Protein AF-A0A4Y2U6G2-F1 (afdb_monomer_lite)

Foldseek 3Di:
DDDDDDDDDDPDPDQDQDDDDDDDQDDPDDDPPADDDPPPPPLLAQQLDDPQLVVLVVLLVVLVVVCVVPVDPVSVVSNVVSVVSSVVSSVVSLVVSVVVLVVPDDPPDDPVNVVVNVCSNVVVDDDPRDRFGDDDPDTDSDPVVVVVSVVVVVCVCPPLVVDDPVVNVVVVVVVPDDDDPDDPDDDPVNDDDDPVVVVVVCPVPDPDDPHDPPDPPPPPDD

pLDDT: mean 72.96, std 22.42, range [26.06, 98.25]

Sequence (222 aa):
MLVNPLTIHHKTHSFSIVNNGSCAIKSQQSNPSIPKCSPRLRKFRRPWWNEASRDSRRAEKKLWNIFRRYPTTENHVAFKRAKALSRRIRRRSQRESWINFVSSITSSTSSKQLWKKVKAANGIYREFSFPVLNTGNVTPSAPLNIANTLGHAFAQVSANDSYSSDFRTIKNRAKRTPLRFTARNSLPYNIEFRMFELKKALSPAHDTSPGPVESHITCFVI

Radius of gyration: 29.48 Å; chains: 1; bounding box: 77×49×80 Å

Structure (mmCIF, N/CA/C/O backbone):
data_AF-A0A4Y2U6G2-F1
#
_entry.id   AF-A0A4Y2U6G2-F1
#
loop_
_atom_site.group_PDB
_atom_site.id
_atom_site.type_symbol
_atom_site.label_atom_id
_atom_site.label_alt_id
_atom_site.label_comp_id
_atom_site.label_asym_id
_atom_site.label_entity_id
_atom_site.label_seq_id
_atom_site.pdbx_PDB_ins_code
_atom_site.Cartn_x
_atom_site.Cartn_y
_atom_site.Cartn_z
_atom_site.occupancy
_atom_site.B_iso_or_equiv
_atom_site.auth_seq_id
_atom_site.auth_comp_id
_atom_site.auth_asym_id
_atom_site.auth_atom_id
_atom_site.pdbx_PDB_model_num
ATOM 1 N N . MET A 1 1 ? 21.519 16.647 -49.474 1.00 34.34 1 MET A N 1
ATOM 2 C CA . MET A 1 1 ? 20.587 15.511 -49.630 1.00 34.34 1 MET A CA 1
ATOM 3 C C . MET A 1 1 ? 20.508 14.792 -48.297 1.00 34.34 1 MET A C 1
ATOM 5 O O . MET A 1 1 ? 21.535 14.391 -47.769 1.00 34.34 1 MET A O 1
ATOM 9 N N . LEU A 1 2 ? 19.315 14.781 -47.708 1.00 27.47 2 LEU A N 1
ATOM 10 C CA . LEU A 1 2 ? 19.029 14.263 -46.371 1.00 27.47 2 LEU A CA 1
ATOM 11 C C . LEU A 1 2 ? 19.135 12.732 -46.373 1.00 27.47 2 LEU A C 1
ATOM 13 O O . LEU A 1 2 ? 18.445 12.071 -47.145 1.00 27.47 2 LEU A O 1
ATOM 17 N N . VAL A 1 3 ? 19.992 12.173 -45.517 1.00 33.53 3 VAL A N 1
ATOM 18 C CA . VAL A 1 3 ? 20.062 10.726 -45.279 1.00 33.53 3 VAL A CA 1
ATOM 19 C C . VAL A 1 3 ? 19.049 10.393 -44.184 1.00 33.53 3 VAL A C 1
ATOM 21 O O . VAL A 1 3 ? 19.242 10.736 -43.020 1.00 33.53 3 VAL A O 1
ATOM 24 N N . ASN A 1 4 ? 17.941 9.768 -44.582 1.00 30.69 4 ASN A N 1
ATOM 25 C CA . ASN A 1 4 ? 16.895 9.290 -43.681 1.00 30.69 4 ASN A CA 1
ATOM 26 C C . ASN A 1 4 ? 17.409 8.127 -42.807 1.00 30.69 4 ASN A C 1
ATOM 28 O O . ASN A 1 4 ? 17.984 7.179 -43.348 1.00 30.69 4 ASN A O 1
ATOM 32 N N . PRO A 1 5 ? 17.163 8.126 -41.485 1.00 37.09 5 PRO A N 1
ATOM 33 C CA . PRO A 1 5 ? 17.460 6.980 -40.636 1.00 37.09 5 PRO A CA 1
ATOM 34 C C . PRO A 1 5 ? 16.392 5.887 -40.813 1.00 37.09 5 PRO A C 1
ATOM 36 O O . PRO A 1 5 ? 15.201 6.099 -40.576 1.00 37.09 5 PRO A O 1
ATOM 39 N N . LEU A 1 6 ? 16.832 4.700 -41.240 1.00 32.66 6 LEU A N 1
ATOM 40 C CA . LEU A 1 6 ? 16.012 3.496 -41.384 1.00 32.66 6 LEU A CA 1
ATOM 41 C C . LEU A 1 6 ? 15.350 3.133 -40.049 1.00 32.66 6 LEU A C 1
ATOM 43 O O . LEU A 1 6 ? 16.006 2.815 -39.058 1.00 32.66 6 LEU A O 1
ATOM 47 N N . THR A 1 7 ? 14.022 3.182 -40.043 1.00 31.02 7 THR A N 1
ATOM 48 C CA . THR A 1 7 ? 13.181 2.795 -38.911 1.00 31.02 7 THR A CA 1
ATOM 49 C C . THR A 1 7 ? 13.139 1.267 -38.823 1.00 31.02 7 THR A C 1
ATOM 51 O O . THR A 1 7 ? 12.608 0.599 -39.709 1.00 31.02 7 THR A O 1
ATOM 54 N N . ILE A 1 8 ? 13.715 0.697 -37.761 1.00 35.97 8 ILE A N 1
ATOM 55 C CA . ILE A 1 8 ? 13.692 -0.748 -37.493 1.00 35.97 8 ILE A CA 1
ATOM 56 C C . ILE A 1 8 ? 12.300 -1.118 -36.969 1.00 35.97 8 ILE A C 1
ATOM 58 O O . ILE A 1 8 ? 11.990 -0.941 -35.790 1.00 35.97 8 ILE A O 1
ATOM 62 N N . HIS A 1 9 ? 11.445 -1.649 -37.841 1.00 30.33 9 HIS A N 1
ATOM 63 C CA . HIS A 1 9 ? 10.197 -2.282 -37.422 1.00 30.33 9 HIS A CA 1
ATOM 64 C C . HIS A 1 9 ? 10.493 -3.671 -36.841 1.00 30.33 9 HIS A C 1
ATOM 66 O O . HIS A 1 9 ? 10.624 -4.657 -37.565 1.00 30.33 9 HIS A O 1
ATOM 72 N N . HIS A 1 10 ? 10.573 -3.767 -35.513 1.00 38.25 10 HIS A N 1
ATOM 73 C CA . HIS A 1 10 ? 10.489 -5.054 -34.828 1.00 38.25 10 HIS A CA 1
ATOM 74 C C . HIS A 1 10 ? 9.073 -5.625 -35.011 1.00 38.25 10 HIS A C 1
ATOM 76 O O . HIS A 1 10 ? 8.107 -5.069 -34.488 1.00 38.25 10 HIS A O 1
ATOM 82 N N . LYS A 1 11 ? 8.933 -6.749 -35.728 1.00 30.47 11 LYS A N 1
ATOM 83 C CA . LYS A 1 11 ? 7.723 -7.580 -35.642 1.00 30.47 11 LYS A CA 1
ATOM 84 C C . LYS A 1 11 ? 7.683 -8.205 -34.250 1.00 30.47 11 LYS A C 1
ATOM 86 O O . LYS A 1 11 ? 8.381 -9.174 -33.966 1.00 30.47 11 LYS A O 1
ATOM 91 N N . THR A 1 12 ? 6.882 -7.626 -33.369 1.00 31.41 12 THR A N 1
ATOM 92 C CA . THR A 1 12 ? 6.552 -8.206 -32.072 1.00 31.41 12 THR A CA 1
ATOM 93 C C . THR A 1 12 ? 5.535 -9.326 -32.284 1.00 31.41 12 THR A C 1
ATOM 95 O O . THR A 1 12 ? 4.361 -9.081 -32.563 1.00 31.41 12 THR A O 1
ATOM 98 N N . HIS A 1 13 ? 5.963 -10.584 -32.144 1.00 38.19 13 HIS A N 1
ATOM 99 C CA . HIS A 1 13 ? 5.005 -11.658 -31.890 1.00 38.19 13 HIS A CA 1
ATOM 100 C C . HIS A 1 13 ? 4.304 -11.342 -30.567 1.00 38.19 13 HIS A C 1
ATOM 102 O O . HIS A 1 13 ? 4.921 -11.274 -29.504 1.00 38.19 13 HIS A O 1
ATOM 108 N N . SER A 1 14 ? 3.013 -11.042 -30.669 1.00 30.95 14 SER A N 1
ATOM 109 C CA . SER A 1 14 ? 2.193 -10.595 -29.552 1.00 30.95 14 SER A CA 1
ATOM 110 C C . SER A 1 14 ? 1.892 -11.779 -28.636 1.00 30.95 14 SER A C 1
ATOM 112 O O . SER A 1 14 ? 0.996 -12.569 -28.913 1.00 30.95 14 SER A O 1
ATOM 114 N N . PHE A 1 15 ? 2.633 -11.906 -27.535 1.00 37.62 15 PHE A N 1
ATOM 115 C CA . PHE A 1 15 ? 2.199 -12.719 -26.401 1.00 37.62 15 PHE A CA 1
ATOM 116 C C . PHE A 1 15 ? 1.087 -11.967 -25.668 1.00 37.62 15 PHE A C 1
ATOM 118 O O . PHE A 1 15 ? 1.311 -10.921 -25.057 1.00 37.62 15 PHE A O 1
ATOM 125 N N . SER A 1 16 ? -0.134 -12.488 -25.743 1.00 34.97 16 SER A N 1
ATOM 126 C CA . SER A 1 16 ? -1.279 -11.948 -25.018 1.00 34.97 16 SER A CA 1
ATOM 127 C C . SER A 1 16 ? -1.250 -12.416 -23.562 1.00 34.97 16 SER A C 1
ATOM 129 O O . SER A 1 16 ? -1.625 -13.546 -23.248 1.00 34.97 16 SER A O 1
ATOM 131 N N . ILE A 1 17 ? -0.826 -11.528 -22.662 1.00 37.06 17 ILE A N 1
ATOM 132 C CA . ILE A 1 17 ? -1.005 -11.693 -21.215 1.00 37.06 17 ILE A CA 1
ATOM 133 C C . ILE A 1 17 ? -2.454 -11.319 -20.894 1.00 37.06 17 ILE A C 1
ATOM 135 O O . ILE A 1 17 ? -2.821 -10.143 -20.929 1.00 37.06 17 ILE A O 1
ATOM 139 N N . VAL A 1 18 ? -3.286 -12.314 -20.594 1.00 37.56 18 VAL A N 1
ATOM 140 C CA . VAL A 1 18 ? -4.681 -12.094 -20.189 1.00 37.56 18 VAL A CA 1
ATOM 141 C C . VAL A 1 18 ? -4.768 -12.129 -18.664 1.00 37.56 18 VAL A C 1
ATOM 143 O O . VAL A 1 18 ? -4.302 -13.069 -18.024 1.00 37.56 18 VAL A O 1
ATOM 146 N N . ASN A 1 19 ? -5.371 -11.094 -18.075 1.00 36.34 19 ASN A N 1
ATOM 147 C CA . ASN A 1 19 ? -5.646 -11.029 -16.639 1.00 36.34 19 ASN A CA 1
ATOM 148 C C . ASN A 1 19 ? -6.894 -11.860 -16.318 1.00 36.34 19 ASN A C 1
ATOM 150 O O . ASN A 1 19 ? -7.989 -11.304 -16.267 1.00 36.34 19 ASN A O 1
ATOM 154 N N . ASN A 1 20 ? -6.738 -13.162 -16.085 1.00 36.19 20 ASN A N 1
ATOM 155 C CA . ASN A 1 20 ? -7.829 -13.990 -15.573 1.00 36.19 20 ASN A CA 1
ATOM 156 C C . ASN A 1 20 ? -7.629 -14.293 -14.088 1.00 36.19 20 ASN A C 1
ATOM 158 O O . ASN A 1 20 ? -6.543 -14.651 -13.636 1.00 36.19 20 ASN A O 1
ATOM 162 N N . GLY A 1 21 ? -8.698 -14.067 -13.325 1.00 37.28 21 GLY A N 1
ATOM 163 C CA . GLY A 1 21 ? -8.704 -14.145 -11.874 1.00 37.28 21 GLY A CA 1
ATOM 164 C C . GLY A 1 21 ? -8.451 -15.556 -11.350 1.00 37.28 21 GLY A C 1
ATOM 165 O O . GLY A 1 21 ? -9.067 -16.517 -11.795 1.00 37.28 21 GLY A O 1
ATOM 166 N N . SER A 1 22 ? -7.608 -15.611 -10.319 1.00 37.44 22 SER A N 1
ATOM 167 C CA . SER A 1 22 ? -7.530 -16.675 -9.315 1.00 37.44 22 SER A CA 1
ATOM 168 C C . SER A 1 22 ? -7.016 -18.042 -9.787 1.00 37.44 22 SER A C 1
ATOM 170 O O . SER A 1 22 ? -7.786 -18.959 -10.043 1.00 37.44 22 SER A O 1
ATOM 172 N N . CYS A 1 23 ? -5.697 -18.247 -9.705 1.00 34.84 23 CYS A N 1
ATOM 173 C CA . CYS A 1 23 ? -5.135 -19.579 -9.468 1.00 34.84 23 CYS A CA 1
ATOM 174 C C . CYS A 1 23 ? -4.032 -19.489 -8.405 1.00 34.84 23 CYS A C 1
ATOM 176 O O . CYS A 1 23 ? -2.951 -18.951 -8.640 1.00 34.84 23 CYS A O 1
ATOM 178 N N . ALA A 1 24 ? -4.323 -19.973 -7.197 1.00 37.78 24 ALA A N 1
ATOM 179 C CA . ALA A 1 24 ? -3.322 -20.139 -6.153 1.00 37.78 24 ALA A CA 1
ATOM 180 C C . ALA A 1 24 ? -2.597 -21.471 -6.383 1.00 37.78 24 ALA A C 1
ATOM 182 O O . ALA A 1 24 ? -3.011 -22.504 -5.860 1.00 37.78 24 ALA A O 1
ATOM 183 N N . ILE A 1 25 ? -1.523 -21.449 -7.175 1.00 39.41 25 ILE A N 1
ATOM 184 C CA . ILE A 1 25 ? -0.635 -22.604 -7.334 1.00 39.41 25 ILE A CA 1
ATOM 185 C C . ILE A 1 25 ? 0.108 -22.799 -6.006 1.00 39.41 25 ILE A C 1
ATOM 187 O O . ILE A 1 25 ? 0.951 -21.990 -5.621 1.00 39.41 25 ILE A O 1
ATOM 191 N N . LYS A 1 26 ? -0.239 -23.854 -5.264 1.00 33.28 26 LYS A N 1
ATOM 192 C CA . LYS A 1 26 ? 0.530 -24.314 -4.102 1.00 33.28 26 LYS A CA 1
ATOM 193 C C . LYS A 1 26 ? 1.521 -25.371 -4.587 1.00 33.28 26 LYS A C 1
ATOM 195 O O . LYS A 1 26 ? 1.095 -26.455 -4.970 1.00 33.28 26 LYS A O 1
ATOM 200 N N . SER A 1 27 ? 2.819 -25.077 -4.559 1.00 40.12 27 SER A N 1
ATOM 201 C CA . SER A 1 27 ? 3.864 -26.080 -4.784 1.00 40.12 27 SER A CA 1
ATOM 202 C C . SER A 1 27 ? 4.079 -26.922 -3.517 1.00 40.12 27 SER A C 1
ATOM 204 O O . SER A 1 27 ? 4.282 -26.389 -2.421 1.00 40.12 27 SER A O 1
ATOM 206 N N . GLN A 1 28 ? 4.000 -28.247 -3.663 1.00 36.47 28 GLN A N 1
ATOM 207 C CA . GLN A 1 28 ? 4.235 -29.234 -2.606 1.00 36.47 28 GLN A CA 1
ATOM 208 C C . GLN A 1 28 ? 5.653 -29.815 -2.690 1.00 36.47 28 GLN A C 1
ATOM 210 O O . GLN A 1 28 ? 5.837 -30.992 -2.944 1.00 36.47 28 GL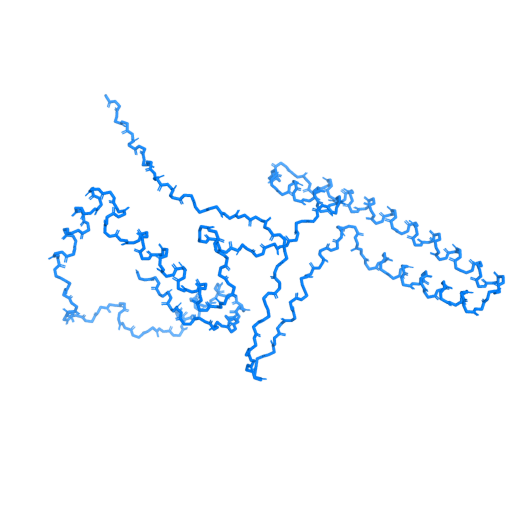N A O 1
ATOM 215 N N . GLN A 1 29 ? 6.666 -29.001 -2.419 1.00 39.53 29 GLN A N 1
ATOM 216 C CA . GLN A 1 29 ? 7.929 -29.493 -1.866 1.00 39.53 29 GLN A CA 1
ATOM 217 C C . GLN A 1 29 ? 8.499 -28.395 -0.953 1.00 39.53 29 GLN A C 1
ATOM 219 O O . GLN A 1 29 ? 8.375 -27.192 -1.219 1.00 39.53 29 GLN A O 1
ATOM 224 N N . SER A 1 30 ? 8.989 -28.764 0.230 1.00 36.53 30 SER A N 1
ATOM 225 C CA . SER A 1 30 ? 9.534 -27.813 1.204 1.00 36.53 30 SER A CA 1
ATOM 226 C C . SER A 1 30 ? 10.843 -28.320 1.780 1.00 36.53 30 SER A C 1
ATOM 228 O O . SER A 1 30 ? 10.841 -29.316 2.496 1.00 36.53 30 SER A O 1
ATOM 230 N N . ASN A 1 31 ? 11.926 -27.579 1.548 1.00 49.25 31 ASN A N 1
ATOM 231 C CA . ASN A 1 31 ? 13.144 -27.716 2.336 1.00 49.25 31 ASN A CA 1
ATOM 232 C C . ASN A 1 31 ? 12.905 -27.155 3.754 1.00 49.25 31 ASN A C 1
ATOM 234 O O . ASN A 1 31 ? 12.450 -26.013 3.870 1.00 49.25 31 ASN A O 1
ATOM 238 N N . PRO A 1 32 ? 13.215 -27.904 4.830 1.00 55.03 32 PRO A N 1
ATOM 239 C CA . PRO A 1 32 ? 12.985 -27.472 6.214 1.00 55.03 32 PRO A CA 1
ATOM 240 C C . PRO A 1 32 ? 13.910 -26.327 6.664 1.00 55.03 32 PRO A C 1
ATOM 242 O O . PRO A 1 32 ? 13.647 -25.693 7.680 1.00 55.03 32 PRO A O 1
ATOM 245 N N . SER A 1 33 ? 14.971 -26.035 5.904 1.00 50.91 33 SER A N 1
ATOM 246 C CA . SER A 1 33 ? 16.033 -25.106 6.309 1.00 50.91 33 SER A CA 1
ATOM 247 C C . SER A 1 33 ? 15.819 -23.646 5.886 1.00 50.91 33 SER A C 1
ATOM 249 O O . SER A 1 33 ? 16.593 -22.783 6.293 1.00 50.91 33 SER A O 1
ATOM 251 N N . ILE A 1 34 ? 14.797 -23.347 5.070 1.00 49.75 34 ILE A N 1
ATOM 252 C CA . ILE A 1 34 ? 14.515 -21.984 4.590 1.00 49.75 34 ILE A CA 1
ATOM 253 C C . ILE A 1 34 ? 13.101 -21.580 5.026 1.00 49.75 34 ILE A C 1
ATOM 255 O O . ILE A 1 34 ? 12.123 -22.161 4.541 1.00 49.75 34 ILE A O 1
ATOM 259 N N . PRO A 1 35 ? 12.946 -20.572 5.905 1.00 45.84 35 PRO A N 1
ATOM 260 C CA . PRO A 1 35 ? 11.628 -20.097 6.294 1.00 45.84 35 PRO A CA 1
ATOM 261 C C . PRO A 1 35 ? 10.906 -19.500 5.081 1.00 45.84 35 PRO A C 1
ATOM 263 O O . PRO A 1 35 ? 11.331 -18.507 4.491 1.00 45.84 35 PRO A O 1
ATOM 266 N N . LYS A 1 36 ? 9.779 -20.108 4.697 1.00 48.28 36 LYS A N 1
ATOM 267 C CA . LYS A 1 36 ? 8.930 -19.591 3.620 1.00 48.28 36 LYS A CA 1
ATOM 268 C C . LYS A 1 36 ? 8.294 -18.270 4.066 1.00 48.28 36 LYS A C 1
ATOM 270 O O . LYS A 1 36 ? 7.513 -18.237 5.019 1.00 48.28 36 LYS A O 1
ATOM 275 N N . CYS A 1 37 ? 8.562 -17.184 3.343 1.00 42.78 37 CYS A N 1
ATOM 276 C CA . CYS A 1 37 ? 7.787 -15.951 3.477 1.00 42.78 37 CYS A CA 1
ATOM 277 C C . CYS A 1 37 ? 6.316 -16.249 3.158 1.00 42.78 37 CYS A C 1
ATOM 279 O O . CYS A 1 37 ? 5.997 -16.759 2.084 1.00 42.78 37 CYS A O 1
ATOM 281 N N . SER A 1 38 ? 5.401 -15.947 4.086 1.00 46.91 38 SER A N 1
ATOM 282 C CA . SER A 1 38 ? 3.979 -16.205 3.844 1.00 46.91 38 SER A CA 1
ATOM 283 C C . SER A 1 38 ? 3.515 -15.417 2.610 1.00 46.91 38 SER A C 1
ATOM 285 O O . SER A 1 38 ? 3.775 -14.209 2.553 1.00 46.91 38 SER A O 1
ATOM 287 N N . PRO A 1 39 ? 2.752 -16.017 1.679 1.00 51.38 39 PRO A N 1
ATOM 288 C CA . PRO A 1 39 ? 2.229 -15.335 0.497 1.00 51.38 39 PRO A CA 1
ATOM 289 C C . PRO A 1 39 ? 1.056 -14.412 0.851 1.00 51.38 39 PRO A C 1
ATOM 291 O O . PRO A 1 39 ? 0.154 -14.195 0.044 1.00 51.38 39 PRO A O 1
ATOM 294 N N . ARG A 1 40 ? 1.015 -13.870 2.078 1.00 49.38 40 ARG A N 1
ATOM 295 C CA . ARG A 1 40 ? 0.051 -12.838 2.446 1.00 49.38 40 ARG A CA 1
ATOM 296 C C . ARG A 1 40 ? 0.408 -11.603 1.637 1.00 49.38 40 ARG A C 1
ATOM 298 O O . ARG A 1 40 ? 1.173 -10.755 2.098 1.00 49.38 40 ARG A O 1
ATOM 305 N N . LEU A 1 41 ? -0.166 -11.512 0.438 1.00 51.34 41 LEU A N 1
ATOM 306 C CA . LEU A 1 41 ? -0.207 -10.290 -0.342 1.00 51.34 41 LEU A CA 1
ATOM 307 C C . LEU A 1 41 ? -0.594 -9.190 0.634 1.00 51.34 41 LEU A C 1
ATOM 309 O O . LEU A 1 41 ? -1.643 -9.255 1.290 1.00 51.34 41 LEU A O 1
ATOM 313 N N . ARG A 1 42 ? 0.308 -8.225 0.823 1.00 53.03 42 ARG A N 1
ATOM 314 C CA . ARG A 1 42 ? 0.020 -7.091 1.688 1.00 53.03 42 ARG A CA 1
ATOM 315 C C . ARG A 1 42 ? -1.204 -6.428 1.077 1.00 53.03 42 ARG A C 1
ATOM 317 O O . ARG A 1 42 ? -1.103 -5.818 0.019 1.00 53.03 42 ARG A O 1
ATOM 324 N N . LYS A 1 43 ? -2.367 -6.568 1.723 1.00 55.00 43 LYS A N 1
ATOM 325 C CA . LYS A 1 43 ? -3.534 -5.747 1.403 1.00 55.00 43 LYS A CA 1
ATOM 326 C C . LYS A 1 43 ? -3.074 -4.316 1.620 1.00 55.00 43 LYS A C 1
ATOM 328 O O . LYS A 1 43 ? -2.972 -3.888 2.773 1.00 55.00 43 LYS A O 1
ATOM 333 N N . PHE A 1 44 ? -2.711 -3.623 0.540 1.00 54.75 44 PHE A N 1
ATOM 334 C CA . PHE A 1 44 ? -2.377 -2.211 0.611 1.00 54.75 44 PHE A CA 1
ATOM 335 C C . PHE A 1 44 ? -3.605 -1.529 1.182 1.00 54.75 44 PHE A C 1
ATOM 337 O O . PHE A 1 44 ? -4.682 -1.502 0.583 1.00 54.75 44 PHE A O 1
ATOM 344 N N . ARG A 1 45 ? -3.470 -1.087 2.429 1.00 64.88 45 ARG A N 1
ATOM 345 C CA . ARG A 1 45 ? -4.550 -0.402 3.112 1.00 64.88 45 ARG A CA 1
ATOM 346 C C . ARG A 1 45 ? -4.699 0.950 2.430 1.00 64.88 45 ARG A C 1
ATOM 348 O O . ARG A 1 45 ? -3.713 1.519 1.966 1.00 64.88 45 ARG A O 1
ATOM 355 N N . ARG A 1 46 ? -5.941 1.427 2.330 1.00 75.56 46 ARG A N 1
ATOM 356 C CA . ARG A 1 46 ? -6.236 2.744 1.753 1.00 75.56 46 ARG A CA 1
ATOM 357 C C . ARG A 1 46 ? -5.263 3.791 2.329 1.00 75.56 46 ARG A C 1
ATOM 359 O O . ARG A 1 46 ? -4.983 3.697 3.521 1.00 75.56 46 ARG A O 1
ATOM 366 N N . PRO A 1 47 ? -4.789 4.777 1.549 1.00 77.12 47 PRO A N 1
ATOM 367 C CA . PRO A 1 47 ? -3.756 5.729 1.981 1.00 77.12 47 PRO A CA 1
ATOM 368 C C . PRO A 1 47 ? -4.032 6.443 3.315 1.00 77.12 47 PRO A C 1
ATOM 370 O O . PRO A 1 47 ? -3.108 6.747 4.056 1.00 77.12 47 PRO A O 1
ATOM 373 N N . TRP A 1 48 ? -5.306 6.644 3.658 1.00 84.50 48 TRP A N 1
ATOM 374 C CA . TRP A 1 48 ? -5.745 7.253 4.918 1.00 84.50 48 TRP A CA 1
ATOM 375 C C . TRP A 1 48 ? -5.781 6.300 6.121 1.00 84.50 48 TRP A C 1
ATOM 377 O O . TRP A 1 48 ? -6.152 6.701 7.225 1.00 84.50 48 TRP A O 1
ATOM 387 N N . TRP A 1 49 ? -5.466 5.020 5.931 1.00 85.50 49 TRP A N 1
ATOM 388 C CA . TRP A 1 49 ? -5.469 4.035 7.001 1.00 85.50 49 TRP A CA 1
ATOM 389 C C . TRP A 1 49 ? -4.207 4.164 7.860 1.00 85.50 49 TRP A C 1
ATOM 391 O O . TRP A 1 49 ? -3.139 3.683 7.487 1.00 85.50 49 TRP A O 1
ATOM 401 N N . ASN A 1 50 ? -4.363 4.737 9.049 1.00 87.50 50 ASN A N 1
ATOM 402 C CA . ASN A 1 50 ? -3.298 4.939 10.031 1.00 87.50 50 ASN A CA 1
ATOM 403 C C . ASN A 1 50 ? -3.559 4.170 11.344 1.00 87.50 50 ASN A C 1
ATOM 405 O O . ASN A 1 50 ? -4.567 3.467 11.494 1.00 87.50 50 ASN A O 1
ATOM 409 N N . GLU A 1 51 ? -2.621 4.267 12.287 1.00 89.50 51 GLU A N 1
ATOM 410 C CA . GLU A 1 51 ? -2.696 3.618 13.603 1.00 89.50 51 GLU A CA 1
ATOM 411 C C . GLU A 1 51 ? -3.891 4.118 14.418 1.00 89.50 51 GLU A C 1
ATOM 413 O O . GLU A 1 51 ? -4.713 3.308 14.837 1.00 89.50 51 GLU A O 1
ATOM 418 N N . ALA A 1 52 ? -4.117 5.434 14.474 1.00 90.94 52 ALA A N 1
ATOM 419 C CA . ALA A 1 52 ? -5.283 6.018 15.144 1.00 90.94 52 ALA A CA 1
ATOM 420 C C . ALA A 1 52 ? -6.629 5.460 14.623 1.00 90.94 52 ALA A C 1
ATOM 422 O O . ALA A 1 52 ? -7.539 5.136 15.396 1.00 90.94 52 ALA A O 1
ATOM 423 N N . SER A 1 53 ? -6.771 5.284 13.303 1.00 91.00 53 SER A N 1
ATOM 424 C CA . SER A 1 53 ? -7.956 4.662 12.690 1.00 91.00 53 SER A CA 1
ATOM 425 C C . SER A 1 53 ? -8.085 3.177 13.040 1.00 91.00 53 SER A C 1
ATOM 427 O O . SER A 1 53 ? -9.195 2.660 13.189 1.00 91.00 53 SER A O 1
ATOM 429 N N . ARG A 1 54 ? -6.960 2.468 13.178 1.00 90.62 54 ARG A N 1
ATOM 430 C CA . ARG A 1 54 ? -6.932 1.058 13.581 1.00 90.62 54 ARG A CA 1
ATOM 431 C C . ARG A 1 54 ? -7.343 0.894 15.041 1.00 90.62 54 ARG A C 1
ATOM 433 O O . ARG A 1 54 ? -8.182 0.040 15.328 1.00 90.62 54 ARG A O 1
ATOM 440 N N . ASP A 1 55 ? -6.781 1.697 15.931 1.00 93.69 55 ASP A N 1
ATOM 441 C CA . ASP A 1 55 ? -6.978 1.559 17.372 1.00 93.69 55 ASP A CA 1
ATOM 442 C C . ASP A 1 55 ? -8.359 2.035 17.801 1.00 93.69 55 ASP A C 1
ATOM 444 O O . ASP A 1 55 ? -9.042 1.326 18.538 1.00 93.69 55 ASP A O 1
ATOM 448 N N . SER A 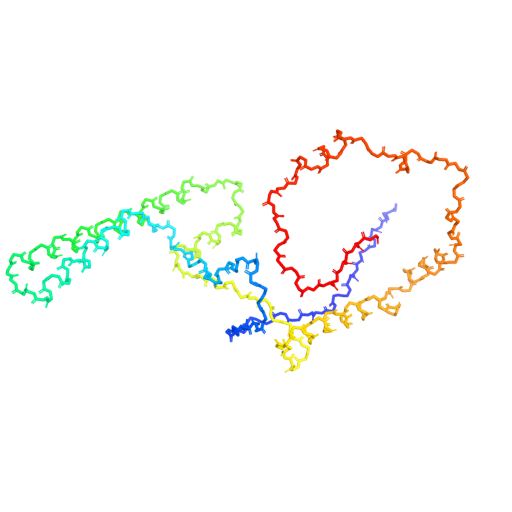1 56 ? -8.861 3.129 17.221 1.00 95.38 56 SER A N 1
ATOM 449 C CA . SER A 1 56 ? -10.251 3.548 17.438 1.00 95.38 56 SER A CA 1
ATOM 450 C C . SER A 1 56 ? -11.262 2.490 16.983 1.00 95.38 56 SER A C 1
ATOM 452 O O . SER A 1 56 ? -12.245 2.242 17.678 1.00 95.38 56 SER A O 1
ATOM 454 N N . ARG A 1 57 ? -11.005 1.798 15.862 1.00 93.88 57 ARG A N 1
ATOM 455 C CA . ARG A 1 57 ? -11.852 0.687 15.398 1.00 93.88 57 ARG A CA 1
ATOM 456 C C . ARG A 1 57 ? -11.750 -0.544 16.302 1.00 93.88 57 ARG A C 1
ATOM 458 O O . ARG A 1 57 ? -12.746 -1.242 16.492 1.00 93.88 57 ARG A O 1
ATOM 465 N N . ARG A 1 58 ? -10.566 -0.839 16.855 1.00 96.00 58 ARG A N 1
ATOM 466 C CA . ARG A 1 58 ? -10.391 -1.907 17.858 1.00 96.00 58 ARG A CA 1
ATOM 467 C C . ARG A 1 58 ? -11.160 -1.585 19.137 1.00 96.00 58 ARG A C 1
ATOM 469 O O . ARG A 1 58 ? -11.871 -2.456 19.629 1.00 96.00 58 ARG A O 1
ATOM 476 N N . ALA A 1 59 ? -11.067 -0.351 19.629 1.00 96.06 59 ALA A N 1
ATOM 477 C CA . ALA A 1 59 ? -11.784 0.117 20.811 1.00 96.06 59 ALA A CA 1
ATOM 478 C C . ALA A 1 59 ? -13.308 0.077 20.610 1.00 96.06 59 ALA A C 1
ATOM 480 O O . ALA A 1 59 ? -14.017 -0.476 21.449 1.00 96.06 59 ALA A O 1
ATOM 481 N N . GLU A 1 60 ? -13.808 0.557 19.462 1.00 97.38 60 GLU A N 1
ATOM 482 C CA . GLU A 1 60 ? -15.225 0.432 19.085 1.00 97.38 60 GLU A CA 1
ATOM 483 C C . GLU A 1 60 ? -15.672 -1.035 19.108 1.00 97.38 60 GLU A C 1
ATOM 485 O O . GLU A 1 60 ? -16.689 -1.363 19.716 1.00 97.38 60 GLU A O 1
ATOM 490 N N . LYS A 1 61 ? -14.894 -1.939 18.495 1.00 97.44 61 LYS A N 1
ATOM 491 C CA . LYS A 1 61 ? -15.220 -3.371 18.455 1.00 97.44 61 LYS A CA 1
ATOM 492 C C . LYS A 1 61 ? -15.185 -4.018 19.843 1.00 97.44 61 LYS A C 1
ATOM 494 O O . LYS A 1 61 ? -16.024 -4.871 20.126 1.00 97.44 61 LYS A O 1
ATOM 499 N N . LYS A 1 62 ? -14.247 -3.617 20.708 1.00 97.75 62 LYS A N 1
ATOM 500 C CA . LYS A 1 62 ? -14.171 -4.076 22.103 1.00 97.75 62 LYS A CA 1
ATOM 501 C C . LYS A 1 62 ? -15.439 -3.688 22.864 1.00 97.75 62 LYS A C 1
ATOM 503 O O . LYS A 1 62 ? -16.076 -4.558 23.447 1.00 97.75 62 LYS A O 1
ATOM 508 N N . LEU A 1 63 ? -15.841 -2.420 22.797 1.00 97.50 63 LEU A N 1
ATOM 509 C CA . LEU A 1 63 ? -17.031 -1.920 23.491 1.00 97.50 63 LEU A CA 1
ATOM 510 C C . LEU A 1 63 ? -18.329 -2.486 22.912 1.00 97.50 63 LEU A C 1
ATOM 512 O O . LEU A 1 63 ? -19.238 -2.813 23.667 1.00 97.50 63 LEU A O 1
ATOM 516 N N . TRP A 1 64 ? -18.393 -2.700 21.596 1.00 97.50 64 TRP A N 1
ATOM 517 C CA . TRP A 1 64 ? -19.507 -3.418 20.977 1.00 97.50 64 TRP A CA 1
ATOM 518 C C . TRP A 1 64 ? -19.619 -4.856 21.491 1.00 97.50 64 TRP A C 1
ATOM 520 O O . TRP A 1 64 ? -20.716 -5.312 21.791 1.00 97.50 64 TRP A O 1
ATOM 530 N N . ASN A 1 65 ? -18.497 -5.570 21.628 1.00 97.94 65 ASN A N 1
ATOM 531 C CA . ASN A 1 65 ? -18.498 -6.930 22.167 1.00 97.94 65 ASN A CA 1
ATOM 532 C C . ASN A 1 65 ? -18.960 -6.977 23.629 1.00 97.94 65 ASN A C 1
ATOM 534 O O . ASN A 1 65 ? -19.668 -7.913 23.989 1.00 97.94 65 ASN A O 1
ATOM 538 N N . ILE A 1 66 ? -18.564 -5.996 24.446 1.00 97.44 66 ILE A N 1
ATOM 539 C CA . ILE A 1 66 ? -19.002 -5.879 25.844 1.00 97.44 66 ILE A CA 1
ATOM 540 C C . ILE A 1 66 ? -20.508 -5.623 25.893 1.00 97.44 66 ILE A C 1
ATOM 542 O O . ILE A 1 66 ? -21.228 -6.410 26.495 1.00 97.44 66 ILE A O 1
ATOM 546 N N . PHE A 1 67 ? -20.994 -4.602 25.180 1.00 97.69 67 PHE A N 1
ATOM 547 C CA . PHE A 1 67 ? -22.422 -4.285 25.100 1.00 97.69 67 PHE A CA 1
ATOM 548 C C . PHE A 1 67 ? -23.258 -5.459 24.574 1.00 97.69 67 PHE A C 1
ATOM 550 O O . PHE A 1 67 ? -24.318 -5.753 25.111 1.00 97.69 67 PHE A O 1
ATOM 557 N N . ARG A 1 68 ? -22.764 -6.176 23.556 1.00 97.19 68 ARG A N 1
ATOM 558 C CA . ARG A 1 68 ? -23.446 -7.349 22.991 1.00 97.19 68 ARG A CA 1
ATOM 559 C C . ARG A 1 68 ? -23.611 -8.486 24.001 1.00 97.19 68 ARG A C 1
ATOM 561 O O . ARG A 1 68 ? -24.579 -9.225 23.900 1.00 97.19 68 ARG A O 1
ATOM 568 N N . ARG A 1 69 ? -22.652 -8.667 24.914 1.00 97.69 69 ARG A N 1
ATOM 569 C CA . ARG A 1 69 ? -22.721 -9.694 25.969 1.00 97.69 69 ARG A CA 1
ATOM 570 C C . ARG A 1 69 ? -23.535 -9.219 27.170 1.00 97.69 69 ARG A C 1
ATOM 572 O O . ARG A 1 69 ? -24.261 -10.010 27.750 1.00 97.69 69 ARG A O 1
ATOM 579 N N . TYR A 1 70 ? -23.410 -7.940 27.511 1.00 96.25 70 TYR A N 1
ATOM 580 C CA . TYR A 1 70 ? -24.011 -7.329 28.691 1.00 96.25 70 TYR A CA 1
ATOM 581 C C . TYR A 1 70 ? -24.711 -6.020 28.293 1.00 96.25 70 TYR A C 1
ATOM 583 O O . TYR A 1 70 ? -24.079 -4.954 28.304 1.00 96.25 70 TYR A O 1
ATOM 591 N N . PRO A 1 71 ? -26.000 -6.077 27.912 1.00 96.50 71 PRO A N 1
ATOM 592 C CA . PRO A 1 71 ? -26.732 -4.946 27.349 1.00 96.50 71 PRO A CA 1
ATOM 593 C C . PRO A 1 71 ? -27.221 -3.971 28.433 1.00 96.50 71 PRO A C 1
ATOM 595 O O . PRO A 1 71 ? -28.414 -3.740 28.594 1.00 96.50 71 PRO A O 1
ATOM 598 N N . THR A 1 72 ? -26.291 -3.378 29.181 1.00 98.12 72 THR A N 1
ATOM 599 C CA . THR A 1 72 ? -26.580 -2.322 30.162 1.00 98.12 72 THR A CA 1
ATOM 600 C C . THR A 1 72 ? -26.572 -0.938 29.506 1.00 98.12 72 THR A C 1
ATOM 602 O O . THR A 1 72 ? -25.923 -0.716 28.475 1.00 98.12 72 THR A O 1
ATOM 605 N N . THR A 1 73 ? -27.263 0.029 30.117 1.00 97.88 73 THR A N 1
ATOM 606 C CA . THR A 1 73 ? -27.318 1.422 29.635 1.00 97.88 73 THR A CA 1
ATOM 607 C C . THR A 1 73 ? -25.929 2.056 29.554 1.00 97.88 73 THR A C 1
ATOM 609 O O . THR A 1 73 ? -25.597 2.702 28.559 1.00 97.88 73 THR A O 1
ATOM 612 N N . GLU A 1 74 ? -25.079 1.814 30.554 1.00 98.06 74 GLU A N 1
ATOM 613 C CA . GLU A 1 74 ? -23.698 2.300 30.577 1.00 98.06 74 GLU A CA 1
ATOM 614 C C . GLU A 1 74 ? -22.881 1.749 29.397 1.00 98.06 74 GLU A C 1
ATOM 616 O O . GLU A 1 74 ? -22.246 2.512 28.660 1.00 98.06 74 GLU A O 1
ATOM 621 N N . ASN A 1 75 ? -22.976 0.440 29.138 1.00 97.81 75 ASN A N 1
ATOM 622 C CA . ASN A 1 75 ? -22.286 -0.204 28.021 1.00 97.81 75 ASN A CA 1
ATOM 623 C C . ASN A 1 75 ? -22.773 0.327 26.665 1.00 97.81 75 ASN A C 1
ATOM 625 O O . ASN A 1 75 ? -21.969 0.529 25.747 1.00 97.81 75 ASN A O 1
ATOM 629 N N . HIS A 1 76 ? -24.073 0.607 26.534 1.00 97.50 76 HIS A N 1
ATOM 630 C CA . HIS A 1 76 ? -24.636 1.214 25.330 1.00 97.50 76 HIS A CA 1
ATOM 631 C C . HIS A 1 76 ? -24.075 2.626 25.087 1.00 97.50 76 HIS A C 1
ATOM 633 O O . HIS A 1 76 ? -23.642 2.937 23.971 1.00 97.50 76 HIS A O 1
ATOM 639 N N . VAL A 1 77 ? -24.016 3.466 26.127 1.00 98.12 77 VAL A N 1
ATOM 640 C CA . VAL A 1 77 ? -23.448 4.824 26.054 1.00 98.12 77 VAL A CA 1
ATOM 641 C C . VAL A 1 77 ? -21.959 4.776 25.703 1.00 98.12 77 VAL A C 1
ATOM 643 O O . VAL A 1 77 ? -21.519 5.491 24.796 1.00 98.12 77 VAL A O 1
ATOM 646 N N . ALA A 1 78 ? -21.183 3.905 26.352 1.00 97.75 78 ALA A N 1
ATOM 647 C CA . ALA A 1 78 ? -19.758 3.739 26.079 1.00 97.75 78 ALA A CA 1
ATOM 648 C C . ALA A 1 78 ? -19.499 3.315 24.622 1.00 97.75 78 ALA A C 1
ATOM 650 O O . ALA A 1 78 ? -18.679 3.924 23.925 1.00 97.75 78 ALA A O 1
ATOM 651 N N . PHE A 1 79 ? -20.256 2.337 24.110 1.00 97.88 79 PHE A N 1
ATOM 652 C CA . PHE A 1 79 ? -20.190 1.933 22.705 1.00 97.88 79 PHE A CA 1
ATOM 653 C C . PHE A 1 79 ? -20.543 3.083 21.751 1.00 97.88 79 PHE A C 1
ATOM 655 O O . PHE A 1 79 ? -19.817 3.323 20.782 1.00 97.88 79 PHE A O 1
ATOM 662 N N . LYS A 1 80 ? -21.620 3.836 22.015 1.00 98.25 80 LYS A N 1
ATOM 663 C CA . LYS A 1 80 ? -22.025 4.987 21.187 1.00 98.25 80 LYS A CA 1
ATOM 664 C C . LYS A 1 80 ? -20.942 6.067 21.138 1.00 98.25 80 LYS A C 1
ATOM 666 O O . LYS A 1 80 ? -20.643 6.559 20.046 1.00 98.25 80 LYS A O 1
ATOM 671 N N . ARG A 1 81 ? -20.316 6.389 22.276 1.00 98.12 81 ARG A N 1
ATOM 672 C CA . ARG A 1 81 ? -19.182 7.329 22.357 1.00 98.12 81 ARG A CA 1
ATOM 673 C C . ARG A 1 81 ? -18.008 6.852 21.501 1.00 98.12 81 ARG A C 1
ATOM 675 O O . ARG A 1 81 ? -17.521 7.603 20.655 1.00 98.12 81 ARG A O 1
ATOM 682 N N . ALA A 1 82 ? -17.608 5.589 21.638 1.00 97.50 82 ALA A N 1
ATOM 683 C CA . ALA A 1 82 ? -16.512 5.022 20.851 1.00 97.50 82 ALA A CA 1
ATOM 684 C C . ALA A 1 82 ? -16.819 4.962 19.348 1.00 97.50 82 ALA A C 1
ATOM 686 O O . ALA A 1 82 ? -15.957 5.272 18.525 1.00 97.50 82 ALA A O 1
ATOM 687 N N . LYS A 1 83 ? -18.062 4.649 18.973 1.00 97.69 83 LYS A N 1
ATOM 688 C CA . LYS A 1 83 ? -18.528 4.672 17.581 1.00 97.69 83 LYS A CA 1
ATOM 689 C C . LYS A 1 83 ? -18.486 6.082 16.987 1.00 97.69 83 LYS A C 1
ATOM 691 O O . LYS A 1 83 ? -18.063 6.258 15.842 1.00 97.69 83 LYS A O 1
ATOM 696 N N . ALA A 1 84 ? -18.898 7.099 17.746 1.00 97.75 84 ALA A N 1
ATOM 697 C CA . ALA A 1 84 ? -18.794 8.497 17.328 1.00 97.75 84 ALA A CA 1
ATOM 698 C C . ALA A 1 84 ? -17.326 8.926 17.155 1.00 97.75 84 ALA A C 1
ATOM 700 O O . ALA A 1 84 ? -16.973 9.523 16.134 1.00 97.75 84 ALA A O 1
ATOM 701 N N . LEU A 1 85 ? -16.458 8.544 18.097 1.00 97.62 85 LEU A N 1
ATOM 702 C CA . LEU A 1 85 ? -15.024 8.817 18.036 1.00 97.62 85 LEU A CA 1
ATOM 703 C C . LEU A 1 85 ? -14.359 8.150 16.824 1.00 97.62 85 LEU A C 1
ATOM 705 O O . LEU A 1 85 ? -13.663 8.825 16.066 1.00 97.62 85 LEU A O 1
ATOM 709 N N . SER A 1 86 ? -14.617 6.861 16.580 1.00 95.94 86 SER A N 1
ATOM 710 C CA . SER A 1 86 ? -14.060 6.151 15.421 1.00 95.94 86 SER A CA 1
ATOM 711 C C . SER A 1 86 ? -14.502 6.789 14.100 1.00 95.94 86 SER A C 1
ATOM 713 O O . SER A 1 86 ? -13.686 7.007 13.201 1.00 95.94 86 SER A O 1
ATOM 715 N N . ARG A 1 87 ? -15.774 7.205 13.993 1.00 96.06 87 ARG A N 1
ATOM 716 C CA . ARG A 1 87 ? -16.275 7.961 12.831 1.00 96.06 87 ARG A CA 1
ATOM 717 C C . ARG A 1 87 ? -15.536 9.288 12.642 1.00 96.06 87 ARG A C 1
ATOM 719 O O . ARG A 1 87 ? -15.181 9.610 11.507 1.00 96.06 87 ARG A O 1
ATOM 726 N N . ARG A 1 88 ? -15.296 10.044 13.721 1.00 97.06 88 ARG A N 1
ATOM 727 C CA . ARG A 1 88 ? -14.556 11.318 13.684 1.00 97.06 88 ARG A CA 1
ATOM 728 C C . ARG A 1 88 ? -13.116 11.109 13.222 1.00 97.06 88 ARG A C 1
ATOM 730 O O . ARG A 1 88 ? -12.689 11.785 12.290 1.00 97.06 88 ARG A O 1
ATOM 737 N N . ILE A 1 89 ? -12.405 10.153 13.824 1.00 96.12 89 ILE A N 1
ATOM 738 C CA . ILE A 1 89 ? -11.015 9.826 13.475 1.00 96.12 89 ILE A CA 1
ATOM 739 C C . ILE A 1 89 ? -10.926 9.400 12.011 1.00 96.12 89 ILE A C 1
ATOM 741 O O . ILE A 1 89 ? -10.125 9.956 11.269 1.00 96.12 89 ILE A O 1
ATOM 745 N N . ARG A 1 90 ? -11.817 8.514 11.549 1.00 92.75 90 ARG A N 1
ATOM 746 C CA . ARG A 1 90 ? -11.845 8.076 10.148 1.00 92.75 90 ARG A CA 1
ATOM 747 C C . ARG A 1 90 ? -11.991 9.246 9.174 1.00 92.75 90 ARG A C 1
ATOM 749 O O . ARG A 1 90 ? -11.261 9.309 8.190 1.00 92.75 90 ARG A O 1
ATOM 756 N N . ARG A 1 91 ? -12.936 10.161 9.428 1.00 94.25 91 ARG A N 1
ATOM 757 C CA . ARG A 1 91 ? -13.149 11.347 8.576 1.00 94.25 91 ARG A CA 1
ATOM 758 C C . ARG A 1 91 ? -11.932 12.272 8.591 1.00 94.25 91 ARG A C 1
ATOM 760 O O . ARG A 1 91 ? -11.522 12.743 7.536 1.00 94.25 91 ARG A O 1
ATOM 767 N N . ARG A 1 92 ? -11.339 12.496 9.769 1.00 9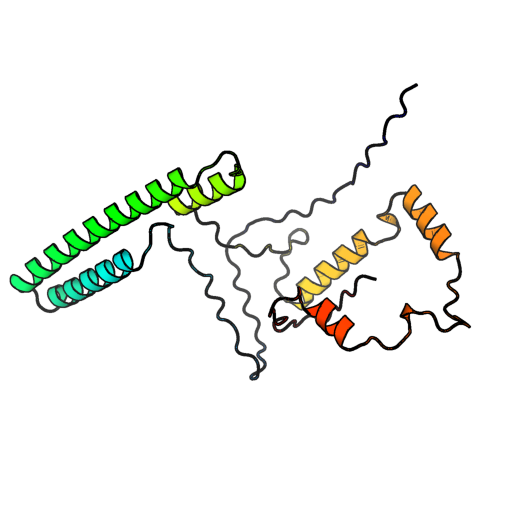4.44 92 ARG A N 1
ATOM 768 C CA . ARG A 1 92 ? -10.127 13.308 9.928 1.00 94.44 92 ARG A CA 1
ATOM 769 C C . ARG A 1 92 ? -8.956 12.715 9.141 1.00 94.44 92 ARG A C 1
ATOM 771 O O . ARG A 1 92 ? -8.390 13.411 8.312 1.00 94.44 92 ARG A O 1
ATOM 778 N N . SER A 1 93 ? -8.670 11.425 9.308 1.00 92.94 93 SER A N 1
ATOM 779 C CA . SER A 1 93 ? -7.563 10.763 8.609 1.00 92.94 93 SER A CA 1
ATOM 780 C C . SER A 1 93 ? -7.763 10.706 7.093 1.00 92.94 93 SER A C 1
ATOM 782 O O . SER A 1 93 ? -6.800 10.837 6.343 1.00 92.94 93 SER A O 1
ATOM 784 N N . GLN A 1 94 ? -9.008 10.568 6.618 1.00 89.44 94 GLN A N 1
ATOM 785 C CA . GLN A 1 94 ? -9.328 10.709 5.192 1.00 89.44 94 GLN A CA 1
ATOM 786 C C . GLN A 1 94 ? -9.002 12.110 4.671 1.00 89.44 94 GLN A C 1
ATOM 788 O O . GLN A 1 94 ? -8.343 12.232 3.641 1.00 89.44 94 GLN A O 1
ATOM 793 N N . ARG A 1 95 ? -9.421 13.152 5.398 1.00 91.56 95 ARG A N 1
ATOM 794 C CA . ARG A 1 95 ? -9.146 14.548 5.043 1.00 91.56 95 ARG A CA 1
ATOM 795 C C . ARG A 1 95 ? -7.647 14.846 5.039 1.00 91.56 95 ARG A C 1
ATOM 797 O O . ARG A 1 95 ? -7.153 15.367 4.051 1.00 91.56 95 ARG A O 1
ATOM 804 N N . GLU A 1 96 ? -6.931 14.493 6.101 1.00 92.38 96 GLU A N 1
ATOM 805 C CA . GLU A 1 96 ? -5.483 14.721 6.225 1.00 92.38 96 GLU A CA 1
ATOM 806 C C . GLU A 1 96 ? -4.705 13.999 5.123 1.00 92.38 96 GLU A C 1
ATOM 808 O O . GLU A 1 96 ? -3.852 14.590 4.472 1.00 92.38 96 GLU A O 1
ATOM 813 N N . SER A 1 97 ? -5.052 12.741 4.838 1.00 88.31 97 SER A N 1
ATOM 814 C CA . SER A 1 97 ? -4.437 11.994 3.740 1.00 88.31 97 SER A CA 1
ATOM 815 C C . SER A 1 97 ? -4.690 12.638 2.377 1.00 88.31 97 SER A C 1
ATOM 817 O O . SER A 1 97 ? -3.795 12.612 1.534 1.00 88.31 97 SER A O 1
ATOM 819 N N . TRP A 1 98 ? -5.880 13.203 2.152 1.00 85.12 98 TRP A N 1
ATOM 820 C CA . TRP A 1 98 ? -6.199 13.905 0.911 1.00 85.12 98 TRP A CA 1
ATOM 821 C C . TRP A 1 98 ? -5.458 15.239 0.792 1.00 85.12 98 TRP A C 1
ATOM 823 O O . TRP A 1 98 ? -4.898 15.523 -0.261 1.00 85.12 98 TRP A O 1
ATOM 833 N N . ILE A 1 99 ? -5.389 16.015 1.877 1.00 90.31 99 ILE A N 1
ATOM 834 C CA . ILE A 1 99 ? -4.606 17.256 1.933 1.00 90.31 99 ILE A CA 1
ATOM 835 C C . ILE A 1 99 ? -3.143 16.950 1.610 1.00 90.31 99 ILE A C 1
ATOM 837 O O . ILE A 1 99 ? -2.607 17.501 0.656 1.00 90.31 99 ILE A O 1
ATOM 841 N N . ASN A 1 100 ? -2.537 15.985 2.306 1.00 89.31 100 ASN A N 1
ATOM 842 C CA . ASN A 1 100 ? -1.152 15.577 2.063 1.00 89.31 100 ASN A CA 1
ATOM 843 C C . ASN A 1 100 ? -0.935 15.077 0.627 1.00 89.31 100 ASN A C 1
ATOM 845 O O . ASN A 1 100 ? 0.120 15.307 0.039 1.00 89.31 100 ASN A O 1
ATOM 849 N N . PHE A 1 101 ? -1.925 14.389 0.046 1.00 85.06 101 PHE A N 1
ATOM 850 C CA . PHE A 1 101 ? -1.872 13.966 -1.349 1.00 85.06 101 PHE A CA 1
ATOM 851 C C . PHE A 1 101 ? -1.796 15.164 -2.293 1.00 85.06 101 PHE A C 1
ATOM 853 O O . PHE A 1 101 ? -0.862 15.214 -3.092 1.00 85.06 101 PHE A O 1
ATOM 860 N N . VAL A 1 102 ? -2.731 16.109 -2.180 1.00 85.50 102 VAL A N 1
ATOM 861 C CA . VAL A 1 102 ? -2.781 17.309 -3.026 1.00 85.50 102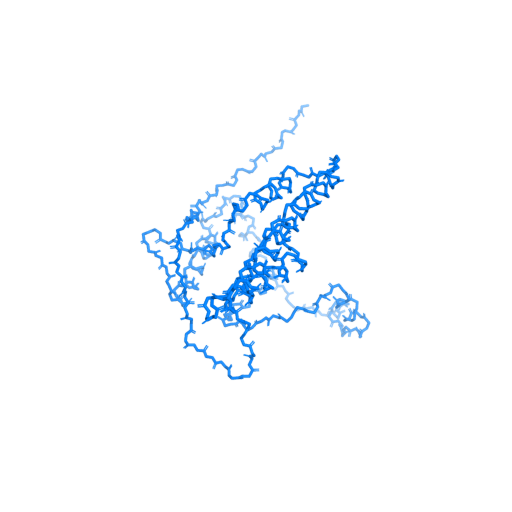 VAL A CA 1
ATOM 862 C C . VAL A 1 102 ? -1.512 18.142 -2.850 1.00 85.50 102 VAL A C 1
ATOM 864 O O . VAL A 1 102 ? -0.897 18.511 -3.843 1.00 85.50 102 VAL A O 1
ATOM 867 N N . SER A 1 103 ? -1.045 18.331 -1.612 1.00 89.50 103 SER A N 1
ATOM 868 C CA . SER A 1 103 ? 0.212 19.031 -1.314 1.00 89.50 103 SER A CA 1
ATOM 869 C C . SER A 1 103 ? 1.453 18.343 -1.895 1.00 89.50 103 SER A C 1
ATOM 871 O O . SER A 1 103 ? 2.465 19.000 -2.105 1.00 89.50 103 SER A O 1
ATOM 873 N N . SER A 1 104 ? 1.400 17.033 -2.170 1.00 85.88 104 SER A N 1
ATOM 874 C CA . SER A 1 104 ? 2.511 16.287 -2.783 1.00 85.88 104 SER A CA 1
ATOM 875 C C . SER A 1 104 ? 2.561 16.364 -4.313 1.00 85.88 104 SER A C 1
ATOM 877 O O . SER A 1 104 ? 3.469 15.781 -4.906 1.00 85.88 104 SER A O 1
ATOM 879 N N . ILE A 1 105 ? 1.573 16.991 -4.964 1.00 87.25 105 ILE A N 1
ATOM 880 C CA . ILE A 1 105 ? 1.529 17.122 -6.424 1.00 87.25 105 ILE A CA 1
ATOM 881 C C . ILE A 1 105 ? 2.368 18.334 -6.827 1.00 87.25 105 ILE A C 1
ATOM 883 O O . ILE A 1 105 ? 2.009 19.476 -6.565 1.00 87.25 105 ILE A O 1
ATOM 887 N N . THR A 1 106 ? 3.483 18.063 -7.493 1.00 90.31 106 THR A N 1
ATOM 888 C CA . THR A 1 106 ? 4.395 19.059 -8.073 1.00 90.31 106 THR A CA 1
ATOM 889 C C . THR A 1 106 ? 4.383 18.968 -9.600 1.00 90.31 106 THR A C 1
ATOM 891 O O . THR A 1 106 ? 3.913 17.975 -10.162 1.00 90.31 106 THR A O 1
ATOM 894 N N . SER A 1 107 ? 4.972 19.950 -10.290 1.00 87.62 107 SER A N 1
ATOM 895 C CA . SER A 1 107 ? 5.165 19.924 -11.753 1.00 87.62 107 SER A CA 1
ATOM 896 C C . SER A 1 107 ? 5.951 18.702 -12.253 1.00 87.62 107 SER A C 1
ATOM 898 O O . SER A 1 107 ? 5.788 18.284 -13.394 1.00 87.62 107 SER A O 1
ATOM 900 N N . SER A 1 108 ? 6.761 18.083 -11.389 1.00 88.62 108 SER A N 1
ATOM 901 C CA . SER A 1 108 ? 7.518 16.858 -11.669 1.00 88.62 108 SER A CA 1
ATOM 902 C C . SER A 1 108 ? 6.724 15.558 -11.464 1.00 88.62 108 SER A C 1
ATOM 904 O O . SER A 1 108 ? 7.235 14.469 -11.731 1.00 88.62 108 SER A O 1
ATOM 906 N N . THR A 1 109 ? 5.477 15.624 -10.987 1.00 87.94 109 THR A N 1
ATOM 907 C CA . THR A 1 109 ? 4.665 14.426 -10.737 1.00 87.94 109 THR A CA 1
ATOM 908 C C . THR A 1 109 ? 4.118 13.860 -12.046 1.00 87.94 109 THR A C 1
ATOM 910 O O . THR A 1 109 ? 3.255 14.454 -12.686 1.00 87.94 109 THR A O 1
ATOM 913 N N . SER A 1 110 ? 4.562 12.660 -12.429 1.00 90.19 110 SER A N 1
ATOM 914 C CA . SER A 1 110 ? 4.073 12.003 -13.649 1.00 90.19 110 SER A CA 1
ATOM 915 C C . SER A 1 110 ? 2.585 11.630 -13.563 1.00 90.19 110 SER A C 1
ATOM 917 O O . SER A 1 110 ? 2.087 11.203 -12.512 1.00 90.19 110 SER A O 1
ATOM 919 N N . SER A 1 111 ? 1.881 11.649 -14.700 1.00 87.81 111 SER A N 1
ATOM 920 C CA . SER A 1 111 ? 0.474 11.220 -14.787 1.00 87.81 111 SER A CA 1
ATOM 921 C C . SER A 1 111 ? 0.273 9.789 -14.268 1.00 87.81 111 SER A C 1
ATOM 923 O O . SER A 1 111 ? -0.733 9.485 -13.627 1.00 87.81 111 SER A O 1
ATOM 925 N N . LYS A 1 112 ? 1.261 8.901 -14.464 1.00 85.44 112 LYS A N 1
ATOM 926 C CA . LYS A 1 112 ? 1.251 7.522 -13.941 1.00 85.44 112 LYS A CA 1
ATOM 927 C C . LYS A 1 112 ? 1.200 7.485 -12.411 1.00 85.44 112 LYS A C 1
ATOM 929 O O . LYS A 1 112 ? 0.435 6.706 -11.839 1.00 85.44 112 LYS A O 1
ATOM 934 N N . GLN A 1 113 ? 2.005 8.308 -11.740 1.00 83.50 113 GLN A N 1
ATOM 935 C CA . GLN A 1 113 ? 2.021 8.391 -10.277 1.00 83.50 113 GLN A CA 1
ATOM 936 C C . GLN A 1 113 ? 0.732 9.012 -9.737 1.00 83.50 113 GLN A C 1
ATOM 938 O O . GLN A 1 113 ? 0.182 8.496 -8.760 1.00 83.50 113 GLN A O 1
ATOM 943 N N . LEU A 1 114 ? 0.215 10.047 -10.406 1.00 86.06 114 LEU A N 1
ATOM 944 C CA . LEU A 1 114 ? -1.064 10.671 -10.069 1.00 86.06 114 LEU A CA 1
ATOM 945 C C . LEU A 1 114 ? -2.202 9.638 -10.097 1.00 86.06 114 LEU A C 1
ATOM 947 O O . LEU A 1 114 ? -2.857 9.395 -9.081 1.00 86.06 114 LEU A O 1
ATOM 951 N N . TRP A 1 115 ? -2.366 8.938 -11.224 1.00 84.19 115 TRP A N 1
ATOM 952 C CA . TRP A 1 115 ? -3.401 7.916 -11.392 1.00 84.19 115 TRP A CA 1
ATOM 953 C C . TRP A 1 115 ? -3.259 6.743 -10.418 1.00 84.19 115 TRP A C 1
ATOM 955 O O . TRP A 1 115 ? -4.266 6.206 -9.953 1.00 84.19 115 TRP A O 1
ATOM 965 N N . LYS A 1 116 ? -2.028 6.344 -10.069 1.00 80.56 116 LYS A N 1
ATOM 966 C CA . LYS A 1 116 ? -1.780 5.307 -9.054 1.00 80.56 116 LYS A CA 1
ATOM 967 C C . LYS A 1 116 ? -2.313 5.731 -7.682 1.00 80.56 116 LYS A C 1
ATOM 969 O O . LYS A 1 116 ? -2.991 4.940 -7.026 1.00 80.56 116 LYS A O 1
ATOM 974 N N . LYS A 1 117 ? -2.032 6.966 -7.257 1.00 78.56 117 LYS A N 1
ATOM 975 C CA . LYS A 1 117 ? -2.487 7.504 -5.966 1.00 78.56 117 LYS A CA 1
ATOM 976 C C . LYS A 1 117 ? -4.015 7.696 -5.933 1.00 78.56 117 LYS A C 1
ATOM 978 O O . LYS A 1 117 ? -4.639 7.285 -4.956 1.00 78.56 117 LYS A O 1
ATOM 983 N N . VAL A 1 118 ? -4.630 8.194 -7.014 1.00 82.88 118 VAL A N 1
ATOM 984 C CA . VAL A 1 118 ? -6.102 8.327 -7.139 1.00 82.88 118 VAL A CA 1
ATOM 985 C C . VAL A 1 118 ? -6.805 6.970 -7.029 1.00 82.88 118 VAL A C 1
ATOM 987 O O . VAL A 1 118 ? -7.734 6.805 -6.237 1.00 82.88 118 VAL A O 1
ATOM 990 N N . LYS A 1 119 ? -6.327 5.957 -7.762 1.00 80.75 119 LYS A N 1
ATOM 991 C CA . LYS A 1 119 ? -6.881 4.593 -7.685 1.00 80.75 119 LYS A CA 1
ATOM 992 C C . LYS A 1 119 ? -6.758 4.009 -6.275 1.00 80.75 119 LYS A C 1
ATOM 994 O O . LYS A 1 119 ? -7.719 3.432 -5.766 1.00 80.75 119 LYS A O 1
ATOM 999 N N . ALA A 1 120 ? -5.622 4.229 -5.608 1.00 77.56 120 ALA A N 1
ATOM 1000 C CA . ALA A 1 120 ? -5.415 3.806 -4.224 1.00 77.56 120 ALA A CA 1
ATOM 1001 C C . ALA A 1 120 ? -6.373 4.502 -3.235 1.00 77.56 120 ALA A C 1
ATOM 1003 O O . ALA A 1 120 ? -6.896 3.844 -2.333 1.00 77.56 120 ALA A O 1
ATOM 1004 N N . ALA A 1 121 ? -6.650 5.799 -3.413 1.00 76.00 121 ALA A N 1
ATOM 1005 C CA . ALA A 1 121 ? -7.596 6.553 -2.585 1.00 76.00 121 ALA A CA 1
ATOM 1006 C C . ALA A 1 121 ? -9.038 6.030 -2.722 1.00 76.00 121 ALA A C 1
ATOM 1008 O O . ALA A 1 121 ? -9.721 5.815 -1.713 1.00 76.00 121 ALA A O 1
ATOM 1009 N N . ASN A 1 122 ? -9.455 5.715 -3.952 1.00 77.25 122 ASN A N 1
ATOM 1010 C CA . ASN A 1 122 ? -10.764 5.120 -4.241 1.00 77.25 122 ASN A CA 1
ATOM 1011 C C . ASN A 1 122 ? -10.861 3.645 -3.814 1.00 77.25 122 ASN A C 1
ATOM 1013 O O . ASN A 1 122 ? -11.949 3.074 -3.763 1.00 77.25 122 ASN A O 1
ATOM 1017 N N . GLY A 1 123 ? -9.742 3.020 -3.439 1.00 71.00 123 GLY A N 1
ATOM 1018 C CA . GLY A 1 123 ? -9.688 1.592 -3.132 1.00 71.00 123 GLY A CA 1
ATOM 1019 C C . GLY A 1 123 ? -9.890 0.712 -4.365 1.00 71.00 123 GLY A C 1
ATOM 1020 O O . GLY A 1 123 ? -10.200 -0.465 -4.209 1.00 71.00 123 GLY A O 1
ATOM 1021 N N . ILE A 1 124 ? -9.704 1.270 -5.567 1.00 70.81 124 ILE A N 1
ATOM 1022 C CA . ILE A 1 124 ? -9.640 0.520 -6.821 1.00 70.81 124 ILE A CA 1
ATOM 1023 C C . ILE A 1 124 ? -8.265 -0.142 -6.834 1.00 70.81 124 ILE A C 1
ATOM 1025 O O . ILE A 1 124 ? -7.274 0.406 -7.327 1.00 70.81 124 ILE A O 1
ATOM 1029 N N . TYR A 1 125 ? -8.193 -1.287 -6.165 1.00 64.25 125 TYR A N 1
ATOM 1030 C CA . TYR A 1 125 ? -6.973 -2.055 -6.021 1.00 64.25 125 TYR A CA 1
ATOM 1031 C C . TYR A 1 125 ? -6.818 -2.974 -7.225 1.00 64.25 125 TYR A C 1
ATOM 1033 O O . TYR A 1 125 ? -7.715 -3.749 -7.544 1.00 64.25 125 TYR A O 1
ATOM 1041 N N . ARG A 1 126 ? -5.659 -2.901 -7.880 1.00 58.19 126 ARG A N 1
ATOM 1042 C CA . ARG A 1 126 ? -5.215 -4.012 -8.713 1.00 58.19 126 ARG A CA 1
ATOM 1043 C C . ARG A 1 126 ? -4.572 -5.005 -7.767 1.00 58.19 126 ARG A C 1
ATOM 1045 O O . ARG A 1 126 ? -3.501 -4.727 -7.228 1.00 58.19 126 ARG A O 1
ATOM 1052 N N . GLU A 1 127 ? -5.253 -6.118 -7.536 1.00 56.56 127 GLU A N 1
ATOM 1053 C CA . GLU A 1 127 ? -4.590 -7.287 -6.982 1.00 56.56 127 GLU A CA 1
ATOM 1054 C C . GLU A 1 127 ? -3.409 -7.598 -7.900 1.00 56.56 127 GLU A C 1
ATOM 1056 O O . GLU A 1 127 ? -3.534 -7.500 -9.124 1.00 56.56 127 GLU A O 1
ATOM 1061 N N . PHE A 1 128 ? -2.228 -7.813 -7.319 1.00 55.97 128 PHE A N 1
ATOM 1062 C CA . PHE A 1 128 ? -1.063 -8.176 -8.111 1.00 55.97 128 PHE A CA 1
ATOM 1063 C C . PHE A 1 128 ? -1.370 -9.543 -8.718 1.00 55.97 128 PHE A C 1
ATOM 1065 O O . PHE A 1 128 ? -1.253 -10.564 -8.046 1.00 55.97 128 PHE A O 1
ATOM 1072 N N . SER A 1 129 ? -1.868 -9.536 -9.952 1.00 53.25 129 SER A N 1
ATOM 1073 C CA . SER A 1 129 ? -2.068 -10.749 -10.721 1.00 53.25 129 SER A CA 1
ATOM 1074 C C . SER A 1 129 ? -0.700 -11.174 -11.201 1.00 53.25 129 SER A C 1
ATOM 1076 O O . SER A 1 129 ? -0.012 -10.409 -11.881 1.00 53.25 129 SER A O 1
ATOM 1078 N N . PHE A 1 130 ? -0.301 -12.384 -10.837 1.00 57.69 130 PHE A N 1
ATOM 1079 C CA . PHE A 1 130 ? 0.827 -13.006 -11.501 1.00 57.69 130 PHE A CA 1
ATOM 1080 C C . PHE A 1 130 ? 0.430 -13.200 -12.970 1.00 57.69 130 PHE A C 1
ATOM 1082 O O . PHE A 1 130 ? -0.671 -13.696 -13.227 1.00 57.69 130 PHE A O 1
ATOM 1089 N N . PRO A 1 131 ? 1.247 -12.743 -13.932 1.00 61.72 131 PRO A N 1
ATOM 1090 C CA . PRO A 1 131 ? 0.978 -13.015 -15.333 1.00 61.72 131 PRO A CA 1
ATOM 1091 C C . PRO A 1 131 ? 0.992 -14.533 -15.536 1.00 61.72 131 PRO A C 1
ATOM 1093 O O . PRO A 1 131 ? 1.973 -15.198 -15.210 1.00 61.72 131 PRO A O 1
ATOM 1096 N N . VAL A 1 132 ? -0.122 -15.076 -16.026 1.00 63.59 132 VAL A N 1
ATOM 1097 C CA . VAL A 1 132 ? -0.246 -16.494 -16.373 1.00 63.59 132 VAL A CA 1
ATOM 1098 C C . VAL A 1 132 ? 0.270 -16.669 -17.797 1.00 63.59 132 VAL A C 1
ATOM 1100 O O . VAL A 1 132 ? -0.078 -15.889 -18.686 1.00 63.59 132 VAL A O 1
ATOM 1103 N N . LEU A 1 133 ? 1.132 -17.665 -18.006 1.00 70.88 133 LEU A N 1
ATOM 1104 C CA . LEU A 1 133 ? 1.575 -18.036 -19.345 1.00 70.88 133 LEU A CA 1
ATOM 1105 C C . LEU A 1 133 ? 0.427 -18.753 -20.058 1.00 70.88 133 LEU A C 1
ATOM 1107 O O . LEU A 1 133 ? -0.097 -19.739 -19.546 1.00 70.88 133 LEU A O 1
ATOM 1111 N N . ASN A 1 134 ? 0.063 -18.265 -21.241 1.00 68.38 134 ASN A N 1
ATOM 1112 C CA . ASN A 1 134 ? -0.929 -18.898 -22.102 1.00 68.38 134 ASN A CA 1
ATOM 1113 C C . ASN A 1 134 ? -0.222 -19.382 -23.368 1.00 68.38 134 ASN A C 1
ATOM 1115 O O . ASN A 1 134 ? 0.361 -18.574 -24.095 1.00 68.38 134 ASN A O 1
ATOM 1119 N N . THR A 1 135 ? -0.294 -20.679 -23.651 1.00 67.19 135 THR A N 1
ATOM 1120 C CA . THR A 1 135 ? 0.148 -21.251 -24.928 1.00 67.19 135 THR A CA 1
ATOM 1121 C C . THR A 1 135 ? -1.097 -21.691 -25.683 1.00 67.19 135 THR A C 1
ATOM 1123 O O . THR A 1 135 ? -1.625 -22.780 -25.459 1.00 67.19 135 THR A O 1
ATOM 1126 N N . GLY A 1 136 ? -1.629 -20.804 -26.530 1.00 73.00 136 GLY A N 1
ATOM 1127 C CA . GLY A 1 136 ? -2.929 -21.015 -27.173 1.00 73.00 136 GLY A CA 1
ATOM 1128 C C . GLY A 1 136 ? -4.054 -21.132 -26.137 1.00 73.00 136 GLY A C 1
ATOM 1129 O O . GLY A 1 136 ? -4.258 -20.213 -25.346 1.00 73.00 136 GLY A O 1
ATOM 1130 N N . ASN A 1 137 ? -4.746 -22.279 -26.123 1.00 67.50 137 ASN A N 1
ATOM 1131 C CA . ASN A 1 137 ? -5.868 -22.570 -25.217 1.00 67.50 137 ASN A CA 1
ATOM 1132 C C . ASN A 1 137 ? -5.451 -23.250 -23.898 1.00 67.50 137 ASN A C 1
ATOM 1134 O O . ASN A 1 137 ? -6.315 -23.600 -23.096 1.00 67.50 137 ASN A O 1
ATOM 1138 N N . VAL A 1 138 ? -4.152 -23.475 -23.668 1.00 67.81 138 VAL A N 1
ATOM 1139 C CA . VAL A 1 138 ? -3.656 -24.203 -22.491 1.00 67.81 138 VAL A CA 1
ATOM 1140 C C . VAL A 1 138 ? -2.901 -23.258 -21.560 1.00 67.81 138 VAL A C 1
ATOM 1142 O O . VAL A 1 138 ? -1.991 -22.542 -21.978 1.00 67.81 138 VAL A O 1
ATOM 1145 N N . THR A 1 139 ? -3.267 -23.291 -20.278 1.00 76.25 139 THR A N 1
ATOM 1146 C CA . THR A 1 139 ? -2.572 -22.614 -19.175 1.00 76.25 139 THR A CA 1
ATOM 1147 C C . THR A 1 139 ? -1.712 -23.629 -18.417 1.00 76.25 139 THR A C 1
ATOM 1149 O O . THR A 1 139 ? -2.265 -24.430 -17.652 1.00 76.25 139 THR A O 1
ATOM 1152 N N . PRO A 1 140 ? -0.378 -23.645 -18.598 1.00 70.94 140 PRO A N 1
ATOM 1153 C CA . PRO A 1 140 ? 0.499 -24.553 -17.870 1.00 70.94 140 PRO A CA 1
ATOM 1154 C C . PRO A 1 140 ? 0.455 -24.244 -16.368 1.00 70.94 140 PRO A C 1
ATOM 1156 O O . PRO A 1 140 ? 0.800 -23.144 -15.943 1.00 70.94 140 PRO A O 1
ATOM 1159 N N . SER A 1 141 ? 0.027 -25.211 -15.557 1.00 71.50 141 SER A N 1
ATOM 1160 C CA . SER A 1 141 ? -0.093 -25.062 -14.098 1.00 71.50 141 SER A CA 1
ATOM 1161 C C . SER A 1 141 ? 1.076 -25.682 -13.322 1.00 71.50 141 SER A C 1
ATOM 1163 O O . SER A 1 141 ? 1.401 -25.227 -12.227 1.00 71.50 141 SER A O 1
ATOM 1165 N N . ALA A 1 142 ? 1.728 -26.708 -13.880 1.00 79.19 142 ALA A N 1
ATOM 1166 C CA . ALA A 1 142 ? 2.866 -27.382 -13.256 1.00 79.19 142 ALA A CA 1
ATOM 1167 C C . ALA A 1 142 ? 4.192 -26.638 -13.534 1.00 79.19 142 ALA A C 1
ATOM 1169 O O . ALA A 1 142 ? 4.412 -26.230 -14.679 1.00 79.19 142 ALA A O 1
ATOM 1170 N N . PRO A 1 143 ? 5.116 -26.518 -12.554 1.00 74.25 143 PRO A N 1
ATOM 1171 C CA . PRO A 1 143 ? 6.390 -25.805 -12.725 1.00 74.25 143 PRO A CA 1
ATOM 1172 C C . PRO A 1 143 ? 7.222 -26.270 -13.926 1.00 74.25 143 PRO A C 1
ATOM 1174 O O . PRO A 1 143 ? 7.737 -25.441 -14.673 1.00 74.25 143 PRO A O 1
ATOM 1177 N N . LEU A 1 144 ? 7.291 -27.584 -14.163 1.00 78.81 144 LEU A N 1
ATOM 1178 C CA . LEU A 1 144 ? 7.995 -28.156 -15.313 1.00 78.81 144 LEU A CA 1
ATOM 1179 C C . LEU A 1 144 ? 7.396 -27.683 -16.643 1.00 78.81 144 LEU A C 1
ATOM 1181 O O . LEU A 1 144 ? 8.118 -27.294 -17.556 1.00 78.81 144 LEU A O 1
ATOM 1185 N N . ASN A 1 145 ? 6.067 -27.656 -16.740 1.00 78.38 145 ASN A N 1
ATOM 1186 C CA . ASN A 1 145 ? 5.383 -27.235 -17.959 1.00 78.38 145 ASN A CA 1
ATOM 1187 C C . ASN A 1 145 ? 5.575 -25.735 -18.209 1.00 78.38 145 ASN A C 1
ATOM 1189 O O . ASN A 1 145 ? 5.750 -25.328 -19.354 1.00 78.38 145 ASN A O 1
ATOM 1193 N N . ILE A 1 146 ? 5.598 -24.920 -17.150 1.00 80.12 146 ILE A N 1
ATOM 1194 C CA . ILE A 1 146 ? 5.927 -23.487 -17.221 1.00 80.12 146 ILE A CA 1
ATOM 1195 C C . ILE A 1 146 ? 7.359 -23.304 -17.746 1.00 80.12 146 ILE A C 1
ATOM 1197 O O . ILE A 1 146 ? 7.565 -22.550 -18.696 1.00 80.12 146 ILE A O 1
ATOM 1201 N N . ALA A 1 147 ? 8.334 -24.020 -17.177 1.00 82.44 147 ALA A N 1
ATOM 1202 C CA . ALA A 1 147 ? 9.735 -23.944 -17.590 1.00 82.44 147 ALA A CA 1
ATOM 1203 C C . ALA A 1 147 ? 9.929 -24.370 -19.053 1.00 82.44 147 ALA A C 1
ATOM 1205 O O . ALA A 1 147 ? 10.551 -23.642 -19.825 1.00 82.44 147 ALA A O 1
ATOM 1206 N N . ASN A 1 148 ? 9.329 -25.490 -19.460 1.00 86.38 148 ASN A N 1
ATOM 1207 C CA . ASN A 1 148 ? 9.376 -25.961 -20.844 1.00 86.38 148 ASN A CA 1
ATOM 1208 C C . ASN A 1 148 ? 8.716 -24.965 -21.801 1.00 86.38 148 ASN A C 1
ATOM 1210 O O . ASN A 1 148 ? 9.264 -24.679 -22.859 1.00 86.38 148 ASN A O 1
ATOM 1214 N N . THR A 1 149 ? 7.579 -24.379 -21.418 1.00 85.62 149 THR A N 1
ATOM 1215 C CA . THR A 1 149 ? 6.894 -23.355 -22.223 1.00 85.62 149 THR A CA 1
ATOM 1216 C C . THR A 1 149 ? 7.790 -22.142 -22.461 1.00 85.62 149 THR A C 1
ATOM 1218 O O . THR A 1 149 ? 7.914 -21.676 -23.594 1.00 85.62 149 THR A O 1
ATOM 1221 N N . LEU A 1 150 ? 8.453 -21.651 -21.410 1.00 84.44 150 LEU A N 1
ATOM 1222 C CA . LEU A 1 150 ? 9.423 -20.562 -21.528 1.00 84.44 150 LEU A CA 1
ATOM 1223 C C . LEU A 1 150 ? 10.610 -20.968 -22.408 1.00 84.44 150 LEU A C 1
ATOM 1225 O O . LEU A 1 150 ? 10.984 -20.218 -23.306 1.00 84.44 150 LEU A O 1
ATOM 1229 N N . GLY A 1 151 ? 11.165 -22.163 -22.196 1.00 87.12 151 GLY A N 1
ATOM 1230 C CA . GLY A 1 151 ? 12.269 -22.701 -22.989 1.00 87.12 151 GLY A CA 1
ATOM 1231 C C . GLY A 1 151 ? 11.933 -22.790 -24.478 1.00 87.12 151 GLY A C 1
ATOM 1232 O O . GLY A 1 151 ? 12.703 -22.316 -25.311 1.00 87.12 151 GLY A O 1
ATOM 1233 N N . HIS A 1 152 ? 10.754 -23.312 -24.822 1.00 85.75 152 HIS A N 1
ATOM 1234 C CA . HIS A 1 152 ? 10.274 -23.372 -26.200 1.00 85.75 152 HIS A CA 1
ATOM 1235 C C . HIS A 1 152 ? 10.089 -21.981 -26.806 1.00 85.75 152 HIS A C 1
ATOM 1237 O O . HIS A 1 152 ? 10.527 -21.755 -27.932 1.00 85.75 152 HIS A O 1
ATOM 1243 N N . ALA A 1 153 ? 9.507 -21.033 -26.065 1.00 85.62 153 ALA A N 1
ATOM 1244 C CA . ALA A 1 153 ? 9.357 -19.659 -26.536 1.00 85.62 153 ALA A CA 1
ATOM 1245 C C . ALA A 1 153 ? 10.722 -19.003 -26.814 1.00 85.62 153 ALA A C 1
ATOM 1247 O O . ALA A 1 153 ? 10.914 -18.394 -27.867 1.00 85.62 153 ALA A O 1
ATOM 1248 N N . PHE A 1 154 ? 11.700 -19.174 -25.920 1.00 86.12 154 PHE A N 1
ATOM 1249 C CA . PHE A 1 154 ? 13.053 -18.657 -26.129 1.00 86.12 154 PHE A CA 1
ATOM 1250 C C . PHE A 1 154 ? 13.761 -19.322 -27.306 1.00 86.12 154 PHE A C 1
ATOM 1252 O O . PHE A 1 154 ? 14.397 -18.624 -28.097 1.00 86.12 154 PHE A O 1
ATOM 1259 N N . ALA A 1 155 ? 13.630 -20.643 -27.448 1.00 88.75 155 ALA A N 1
ATOM 1260 C CA . ALA A 1 155 ? 14.187 -21.386 -28.571 1.00 88.75 155 ALA A CA 1
ATOM 1261 C C . ALA A 1 155 ? 13.592 -20.913 -29.903 1.00 88.75 155 ALA A C 1
ATOM 1263 O O . ALA A 1 155 ? 14.336 -20.704 -30.855 1.00 88.75 155 ALA A O 1
ATOM 1264 N N . GLN A 1 156 ? 12.279 -20.671 -29.957 1.00 87.25 156 GLN A N 1
ATOM 1265 C CA . GLN A 1 156 ? 11.611 -20.127 -31.140 1.00 87.25 156 GLN A CA 1
ATOM 1266 C C . GLN A 1 156 ? 12.090 -18.714 -31.473 1.00 87.25 156 GLN A C 1
ATOM 1268 O O . GLN A 1 156 ? 12.472 -18.453 -32.609 1.00 87.25 156 GLN A O 1
ATOM 1273 N N . VAL A 1 157 ? 12.131 -17.799 -30.502 1.00 85.44 157 VAL A N 1
ATOM 1274 C CA . VAL A 1 157 ? 12.602 -16.419 -30.735 1.00 85.44 157 VAL A CA 1
ATOM 1275 C C . VAL A 1 157 ? 14.080 -16.390 -31.138 1.00 85.44 157 VAL A C 1
ATOM 1277 O O . VAL A 1 157 ? 14.492 -15.542 -31.926 1.00 85.44 157 VAL A O 1
ATOM 1280 N N . SER A 1 158 ? 14.870 -17.338 -30.634 1.00 85.31 158 SER A N 1
ATOM 1281 C CA . SER A 1 158 ? 16.305 -17.452 -30.913 1.00 85.31 158 SER A CA 1
ATOM 1282 C C . SER A 1 158 ? 16.628 -18.362 -32.106 1.00 85.31 158 SER A C 1
ATOM 1284 O O . SER A 1 158 ? 17.804 -18.541 -32.453 1.00 85.31 158 SER A O 1
ATOM 1286 N N . ALA A 1 159 ? 15.607 -18.942 -32.747 1.00 87.44 159 ALA A N 1
ATOM 1287 C CA . ALA A 1 159 ? 15.764 -19.763 -33.936 1.00 87.44 159 ALA A CA 1
ATOM 1288 C C . ALA A 1 159 ? 16.379 -18.925 -35.056 1.00 87.44 159 ALA A C 1
ATOM 1290 O O . ALA A 1 159 ? 16.132 -17.724 -35.175 1.00 87.44 159 ALA A O 1
ATOM 1291 N N . ASN A 1 160 ? 17.206 -19.552 -35.893 1.00 84.94 160 ASN A N 1
ATOM 1292 C CA . ASN A 1 160 ? 17.943 -18.803 -36.902 1.00 84.94 160 ASN A CA 1
ATOM 1293 C C . ASN A 1 160 ? 17.005 -18.087 -37.887 1.00 84.94 160 ASN A C 1
ATOM 1295 O O . ASN A 1 160 ? 17.331 -16.994 -38.334 1.00 84.94 160 ASN A O 1
ATOM 1299 N N . ASP A 1 161 ? 15.837 -18.671 -38.153 1.00 85.00 161 ASP A N 1
ATOM 1300 C CA . ASP A 1 161 ? 14.822 -18.147 -39.071 1.00 85.00 161 ASP A CA 1
ATOM 1301 C C . ASP A 1 161 ? 13.988 -17.001 -38.484 1.00 85.00 161 ASP A C 1
ATOM 1303 O O . ASP A 1 161 ? 13.337 -16.274 -39.229 1.00 85.00 161 ASP A O 1
ATOM 1307 N N . SER A 1 162 ? 14.060 -16.787 -37.168 1.00 87.56 162 SER A N 1
ATOM 1308 C CA . SER A 1 162 ? 13.386 -15.679 -36.477 1.00 87.56 162 SER A CA 1
ATOM 1309 C C . SER A 1 162 ? 14.124 -14.345 -36.629 1.00 87.56 162 SER A C 1
ATOM 1311 O O . SER A 1 162 ? 13.588 -13.292 -36.283 1.00 87.56 162 SER A O 1
ATOM 1313 N N . TYR A 1 163 ? 15.351 -14.362 -37.160 1.00 87.69 163 TYR A N 1
ATOM 1314 C CA . TYR A 1 163 ? 16.141 -13.161 -37.420 1.00 87.69 163 TYR A CA 1
ATOM 1315 C C . TYR A 1 163 ? 15.954 -12.639 -38.852 1.00 87.69 163 TYR A C 1
ATOM 1317 O O . TYR A 1 163 ? 15.741 -13.404 -39.795 1.00 87.69 163 TYR A O 1
ATOM 1325 N N . SER A 1 164 ? 16.135 -11.328 -39.049 1.00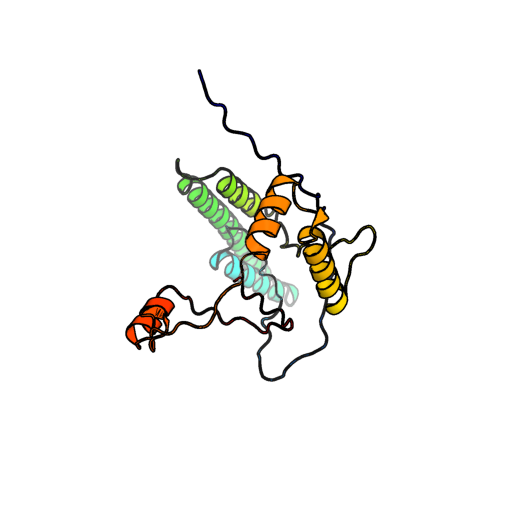 89.75 164 SER A N 1
ATOM 1326 C CA . SER A 1 164 ? 16.169 -10.733 -40.392 1.00 89.75 164 SER A CA 1
ATOM 1327 C C . SER A 1 164 ? 17.298 -11.321 -41.252 1.00 89.75 164 SER A C 1
ATOM 1329 O O . SER A 1 164 ? 18.311 -11.807 -40.739 1.00 89.75 164 SER A O 1
ATOM 1331 N N . SER A 1 165 ? 17.146 -11.274 -42.581 1.00 89.62 165 SER A N 1
ATOM 1332 C CA . SER A 1 165 ? 18.194 -11.672 -43.543 1.00 89.62 165 SER A CA 1
ATOM 1333 C C . SER A 1 165 ? 19.545 -11.021 -43.241 1.00 89.62 165 SER A C 1
ATOM 1335 O O . SER A 1 165 ? 20.581 -11.690 -43.255 1.00 89.62 165 SER A O 1
ATOM 1337 N N . ASP A 1 166 ? 19.522 -9.736 -42.905 1.00 91.50 166 ASP A N 1
ATOM 1338 C CA . ASP A 1 166 ? 20.725 -8.928 -42.718 1.00 91.50 166 ASP A CA 1
ATOM 1339 C C . ASP A 1 166 ? 21.466 -9.360 -41.450 1.00 91.50 166 ASP A C 1
ATOM 1341 O O . ASP A 1 166 ? 22.672 -9.623 -41.477 1.00 91.50 166 ASP A O 1
ATOM 1345 N N . PHE A 1 167 ? 20.731 -9.557 -40.349 1.00 90.31 167 PHE A N 1
ATOM 1346 C CA . PHE A 1 167 ? 21.313 -10.044 -39.100 1.00 90.31 167 PHE A CA 1
ATOM 1347 C C . PHE A 1 167 ? 21.847 -11.473 -39.238 1.00 90.31 167 PHE A C 1
ATOM 1349 O O . PHE A 1 167 ? 22.937 -11.769 -38.745 1.00 90.31 167 PHE A O 1
ATOM 1356 N N . ARG A 1 168 ? 21.135 -12.360 -39.954 1.00 91.12 168 ARG A N 1
ATOM 1357 C CA . ARG A 1 168 ? 21.622 -13.722 -40.245 1.00 91.12 168 ARG A CA 1
ATOM 1358 C C . ARG A 1 168 ? 22.962 -13.690 -40.975 1.00 91.12 168 ARG A C 1
ATOM 1360 O O . ARG A 1 168 ? 23.856 -14.465 -40.638 1.00 91.12 168 ARG A O 1
ATOM 1367 N N . THR A 1 169 ? 23.126 -12.777 -41.927 1.00 91.50 169 THR A N 1
ATOM 1368 C CA . THR A 1 169 ? 24.371 -12.622 -42.691 1.00 91.50 169 THR A CA 1
ATOM 1369 C C . THR A 1 169 ? 25.531 -12.198 -41.789 1.00 91.50 169 THR A C 1
ATOM 1371 O O . THR A 1 169 ? 26.590 -12.831 -41.813 1.00 91.50 169 THR A O 1
ATOM 1374 N N . ILE A 1 170 ? 25.317 -11.198 -40.927 1.00 91.94 170 ILE A N 1
ATOM 1375 C CA . ILE A 1 170 ? 26.316 -10.733 -39.949 1.00 91.94 170 ILE A CA 1
ATOM 1376 C C . ILE A 1 170 ? 26.681 -11.853 -38.967 1.00 91.94 170 ILE A C 1
ATOM 1378 O O . ILE A 1 170 ? 27.859 -12.154 -38.779 1.00 91.94 170 ILE A O 1
ATOM 1382 N N . LYS A 1 171 ? 25.679 -12.521 -38.386 1.00 90.19 171 LYS A N 1
ATOM 1383 C CA . LYS A 1 171 ? 25.853 -13.642 -37.452 1.00 90.19 171 LYS A CA 1
ATOM 1384 C C . LYS A 1 171 ? 26.646 -14.787 -38.080 1.00 90.19 171 LYS A C 1
ATOM 1386 O O . LYS A 1 171 ? 27.574 -15.295 -37.458 1.00 90.19 171 LYS A O 1
ATOM 1391 N N . ASN A 1 172 ? 26.313 -15.185 -39.308 1.00 90.31 172 ASN A N 1
ATOM 1392 C CA . ASN A 1 172 ? 27.019 -16.253 -40.019 1.00 90.31 172 ASN A CA 1
ATOM 1393 C C . ASN A 1 172 ? 28.464 -15.861 -40.341 1.00 90.31 172 ASN A C 1
ATOM 1395 O O . ASN A 1 172 ? 29.357 -16.699 -40.238 1.00 90.31 172 ASN A O 1
ATOM 1399 N N . ARG A 1 173 ? 28.716 -14.594 -40.691 1.00 90.75 173 ARG A N 1
ATOM 1400 C CA . ARG A 1 173 ? 30.077 -14.079 -40.880 1.00 90.75 173 ARG A CA 1
ATOM 1401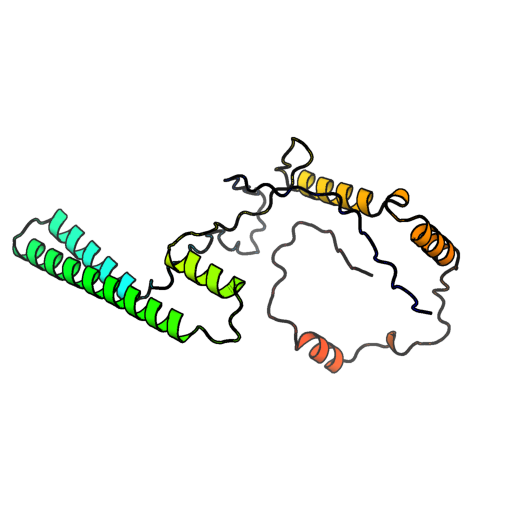 C C . ARG A 1 173 ? 30.873 -14.121 -39.574 1.00 90.75 173 ARG A C 1
ATOM 1403 O O . ARG A 1 173 ? 31.985 -14.628 -39.581 1.00 90.75 173 ARG A O 1
ATOM 1410 N N . ALA A 1 174 ? 30.290 -13.663 -38.467 1.00 88.00 174 ALA A N 1
ATOM 1411 C CA . ALA A 1 174 ? 30.935 -13.670 -37.154 1.00 88.00 174 ALA A CA 1
ATOM 1412 C C . ALA A 1 174 ? 31.227 -15.093 -36.648 1.00 88.00 174 ALA A C 1
ATOM 1414 O O . ALA A 1 174 ? 32.321 -15.357 -36.163 1.00 88.00 174 ALA A O 1
ATOM 1415 N N . LYS A 1 175 ? 30.287 -16.034 -36.820 1.00 87.19 175 LYS A N 1
ATOM 1416 C CA . LYS A 1 175 ? 30.453 -17.443 -36.419 1.00 87.19 175 LYS A CA 1
ATOM 1417 C C . LYS A 1 175 ? 31.531 -18.193 -37.202 1.00 87.19 175 LYS A C 1
ATOM 1419 O O . LYS A 1 175 ? 32.047 -19.188 -36.706 1.00 87.19 175 LYS A O 1
ATOM 1424 N N . ARG A 1 176 ? 31.846 -17.753 -38.424 1.00 88.44 176 ARG A N 1
ATOM 1425 C CA . ARG A 1 176 ? 32.928 -18.329 -39.238 1.00 88.44 176 ARG A CA 1
ATOM 1426 C C . ARG A 1 176 ? 34.311 -17.888 -38.779 1.00 88.44 176 ARG A C 1
ATOM 1428 O O . ARG A 1 176 ? 35.286 -18.509 -39.182 1.00 88.44 176 ARG A O 1
ATOM 1435 N N . THR A 1 177 ? 34.405 -16.842 -37.962 1.00 87.81 177 THR A N 1
ATOM 1436 C CA . THR A 1 177 ? 35.674 -16.404 -37.387 1.00 87.81 177 THR A CA 1
ATOM 1437 C C . THR A 1 177 ? 36.041 -17.340 -36.232 1.00 87.81 177 THR A C 1
ATOM 1439 O O . THR A 1 177 ? 35.355 -17.325 -35.208 1.00 87.81 177 THR A O 1
ATOM 1442 N N . PRO A 1 178 ? 37.094 -18.169 -36.352 1.00 83.75 178 PRO A N 1
ATOM 1443 C CA . PRO A 1 178 ? 37.499 -19.052 -35.267 1.00 83.75 178 PRO A CA 1
ATOM 1444 C C . PRO A 1 178 ? 37.989 -18.226 -34.074 1.00 83.75 178 PRO A C 1
ATOM 1446 O O . PRO A 1 178 ? 38.893 -17.398 -34.200 1.00 83.75 178 PRO A O 1
ATOM 1449 N N . LEU A 1 179 ? 37.403 -18.465 -32.900 1.00 81.06 179 LEU A N 1
ATOM 1450 C CA . LEU A 1 179 ? 37.857 -17.859 -31.653 1.00 81.06 179 LEU A CA 1
ATOM 1451 C C . LEU A 1 179 ? 39.113 -18.591 -31.171 1.00 81.06 179 LEU A C 1
ATOM 1453 O O . LEU A 1 179 ? 39.079 -19.783 -30.868 1.00 81.06 179 LEU A O 1
ATOM 1457 N N . ARG A 1 180 ? 40.240 -17.879 -31.099 1.00 78.25 180 ARG A N 1
ATOM 1458 C CA . ARG A 1 180 ? 41.467 -18.390 -30.481 1.00 78.25 180 ARG A CA 1
ATOM 1459 C C . ARG A 1 180 ? 41.458 -18.056 -28.994 1.00 78.25 180 ARG A C 1
ATOM 1461 O O . ARG A 1 180 ? 41.794 -16.944 -28.610 1.00 78.25 180 ARG A O 1
ATOM 1468 N N . PHE A 1 181 ? 41.106 -19.038 -28.170 1.00 73.00 181 PHE A N 1
ATOM 1469 C CA . PHE A 1 181 ? 41.132 -18.917 -26.705 1.00 73.00 181 PHE A CA 1
ATOM 1470 C C . PHE A 1 181 ? 42.544 -19.021 -26.107 1.00 73.00 181 PHE A C 1
ATOM 1472 O O . PHE A 1 181 ? 42.742 -18.779 -24.921 1.00 73.00 181 PHE A O 1
ATOM 1479 N N . THR A 1 182 ? 43.549 -19.358 -26.918 1.00 71.56 182 THR A N 1
ATOM 1480 C CA . THR A 1 182 ? 44.951 -19.404 -26.497 1.00 71.56 182 THR A CA 1
ATOM 1481 C C . THR A 1 182 ? 45.527 -17.991 -26.421 1.00 71.56 182 THR A C 1
ATOM 1483 O O . THR A 1 182 ? 46.094 -17.489 -27.396 1.00 71.56 182 THR A O 1
ATOM 1486 N N . ALA A 1 183 ? 45.395 -17.342 -25.268 1.00 67.25 183 ALA A N 1
ATOM 1487 C CA . ALA A 1 183 ? 46.173 -16.153 -24.947 1.00 67.25 183 ALA A CA 1
ATOM 1488 C C . ALA A 1 183 ? 47.567 -16.597 -24.473 1.00 67.25 183 ALA A C 1
ATOM 1490 O O . ALA A 1 183 ? 47.698 -17.238 -23.438 1.00 67.25 183 ALA A O 1
ATOM 1491 N N . ARG A 1 184 ? 48.621 -16.278 -25.237 1.00 67.38 184 ARG A N 1
ATOM 1492 C CA . ARG A 1 184 ? 50.019 -16.510 -24.806 1.00 67.38 184 ARG A CA 1
ATOM 1493 C C . ARG A 1 184 ? 50.498 -15.486 -23.772 1.00 67.38 184 ARG A C 1
ATOM 1495 O O . ARG A 1 184 ? 51.558 -15.659 -23.186 1.00 67.38 184 ARG A O 1
ATOM 1502 N N . ASN A 1 185 ? 49.709 -14.435 -23.558 1.00 72.00 185 ASN A N 1
ATOM 1503 C CA . ASN A 1 185 ? 50.013 -13.340 -22.652 1.00 72.00 185 ASN A CA 1
ATOM 1504 C C . ASN A 1 185 ? 49.055 -13.404 -21.464 1.00 72.00 185 ASN A C 1
ATOM 1506 O O . ASN A 1 185 ? 47.849 -13.573 -21.655 1.00 72.00 185 ASN A O 1
ATOM 1510 N N . SER A 1 186 ? 49.582 -13.220 -20.253 1.00 75.31 186 SER A N 1
ATOM 1511 C CA . SER A 1 186 ? 48.755 -12.934 -19.082 1.00 75.31 186 SER A CA 1
ATOM 1512 C C . SER A 1 186 ? 48.079 -11.582 -19.300 1.00 75.31 186 SER A C 1
ATOM 1514 O O . SER A 1 186 ? 48.741 -10.545 -19.356 1.00 75.31 186 SER A O 1
ATOM 1516 N N . LEU A 1 187 ? 46.770 -11.602 -19.538 1.00 78.06 187 LEU A N 1
ATOM 1517 C CA . LEU A 1 187 ? 46.001 -10.386 -19.771 1.00 78.06 187 LEU A CA 1
ATOM 1518 C C . LEU A 1 187 ? 45.615 -9.773 -18.418 1.00 78.06 187 LEU A C 1
ATOM 1520 O O . LEU A 1 187 ? 45.237 -10.523 -17.519 1.00 78.06 187 LEU A O 1
ATOM 1524 N N . PRO A 1 188 ? 45.648 -8.437 -18.255 1.00 78.38 188 PRO A N 1
ATOM 1525 C CA . PRO A 1 188 ? 45.377 -7.783 -16.971 1.00 78.38 188 PRO A CA 1
ATOM 1526 C C . PRO A 1 188 ? 44.011 -8.100 -16.350 1.00 78.38 188 PRO A C 1
ATOM 1528 O O . PRO A 1 188 ? 43.840 -7.915 -15.158 1.00 78.38 188 PRO A O 1
ATOM 1531 N N . TYR A 1 189 ? 43.036 -8.568 -17.133 1.00 77.12 189 TYR A N 1
ATOM 1532 C CA . TYR A 1 189 ? 41.718 -8.979 -16.636 1.00 77.12 189 TYR A CA 1
ATOM 1533 C C . TYR A 1 189 ? 41.664 -10.441 -16.149 1.00 77.12 189 TYR A C 1
ATOM 1535 O O . TYR A 1 189 ? 40.665 -10.844 -15.565 1.00 77.12 189 TYR A O 1
ATOM 1543 N N . ASN A 1 190 ? 42.714 -11.229 -16.401 1.00 77.25 190 ASN A N 1
ATOM 1544 C CA . ASN A 1 190 ? 42.866 -12.618 -15.953 1.00 77.25 190 ASN A CA 1
ATOM 1545 C C . ASN A 1 190 ? 43.765 -12.739 -14.707 1.00 77.25 190 ASN A C 1
ATOM 1547 O O . ASN A 1 190 ? 44.102 -13.851 -14.307 1.00 77.25 190 ASN A O 1
ATOM 1551 N N . ILE A 1 191 ? 44.196 -11.618 -14.119 1.00 84.62 191 ILE A N 1
ATOM 1552 C CA . ILE A 1 191 ? 44.917 -11.619 -12.841 1.00 84.62 191 ILE A CA 1
ATOM 1553 C C . ILE A 1 191 ? 43.928 -11.799 -11.685 1.00 84.62 191 ILE A C 1
ATOM 1555 O O . ILE A 1 191 ? 42.747 -11.472 -11.809 1.00 84.62 191 ILE A O 1
ATOM 1559 N N . GLU A 1 192 ? 44.411 -12.290 -10.547 1.00 86.81 192 GLU A N 1
ATOM 1560 C CA . GLU A 1 192 ? 43.595 -12.387 -9.338 1.00 86.81 192 GLU A CA 1
ATOM 1561 C C . GLU A 1 192 ? 43.075 -11.004 -8.925 1.00 86.81 192 GLU A C 1
ATOM 1563 O O . GLU A 1 192 ? 43.843 -10.046 -8.781 1.00 86.81 192 GLU A O 1
ATOM 1568 N N . PHE A 1 193 ? 41.760 -10.902 -8.728 1.00 85.88 193 PHE A N 1
ATOM 1569 C CA . PHE A 1 193 ? 41.148 -9.667 -8.257 1.00 85.88 193 PHE A CA 1
ATOM 1570 C C . PHE A 1 193 ? 41.528 -9.420 -6.796 1.00 85.88 193 PHE A C 1
ATOM 1572 O O . PHE A 1 193 ? 41.621 -10.331 -5.969 1.00 85.88 193 PHE A O 1
ATOM 1579 N N . ARG A 1 194 ? 41.721 -8.154 -6.447 1.00 90.56 194 ARG A N 1
ATOM 1580 C CA . ARG A 1 194 ? 42.072 -7.747 -5.086 1.00 90.56 194 ARG A CA 1
ATOM 1581 C C . ARG A 1 194 ? 40.812 -7.538 -4.253 1.00 90.56 194 ARG A C 1
ATOM 1583 O O . ARG A 1 194 ? 39.761 -7.132 -4.743 1.00 90.56 194 ARG A O 1
ATOM 1590 N N . MET A 1 195 ? 40.934 -7.721 -2.940 1.00 92.94 195 MET A N 1
ATOM 1591 C CA . MET A 1 195 ? 39.816 -7.583 -1.993 1.00 92.94 195 MET A CA 1
ATOM 1592 C C . MET A 1 195 ? 39.077 -6.232 -2.096 1.00 92.94 195 MET A C 1
ATOM 1594 O O . MET A 1 195 ? 37.869 -6.164 -1.874 1.00 92.94 195 MET A O 1
ATOM 1598 N N . PHE A 1 196 ? 39.770 -5.143 -2.442 1.00 92.00 196 PHE A N 1
ATOM 1599 C CA . PHE A 1 196 ? 39.124 -3.838 -2.609 1.00 92.00 196 PHE A CA 1
ATOM 1600 C C . PHE A 1 196 ? 38.219 -3.777 -3.852 1.00 92.00 196 PHE A C 1
ATOM 1602 O O . PHE A 1 196 ? 37.201 -3.089 -3.816 1.00 92.00 196 PHE A O 1
ATOM 1609 N N . GLU A 1 197 ? 38.556 -4.496 -4.927 1.00 89.81 197 GLU A N 1
ATOM 1610 C CA . GLU A 1 197 ? 37.754 -4.568 -6.155 1.00 89.81 197 GLU A CA 1
ATOM 1611 C C . GLU A 1 197 ? 36.457 -5.320 -5.882 1.00 89.81 197 GLU A C 1
ATOM 1613 O O . GLU A 1 197 ? 35.383 -4.835 -6.230 1.00 89.81 197 GLU A O 1
ATOM 1618 N N . LEU A 1 198 ? 36.549 -6.432 -5.143 1.00 87.44 198 LEU A N 1
ATOM 1619 C CA . LEU A 1 198 ? 35.384 -7.176 -4.669 1.00 87.44 198 LEU A CA 1
ATOM 1620 C C . LEU A 1 198 ? 34.476 -6.295 -3.801 1.00 87.44 198 LEU A C 1
ATOM 1622 O O . LEU A 1 198 ? 33.278 -6.193 -4.055 1.00 87.44 198 LEU A O 1
ATOM 1626 N N . LYS A 1 199 ? 35.039 -5.600 -2.805 1.00 89.25 199 LYS A N 1
ATOM 1627 C CA . LYS A 1 199 ? 34.269 -4.693 -1.935 1.00 89.25 199 LYS A CA 1
ATOM 1628 C C . LYS A 1 199 ? 33.617 -3.549 -2.716 1.00 89.25 199 LYS A C 1
ATOM 1630 O O . LYS A 1 199 ? 32.485 -3.181 -2.420 1.00 89.25 199 LYS A O 1
ATOM 1635 N N . LYS A 1 200 ? 34.301 -3.001 -3.723 1.00 90.06 200 LYS A N 1
ATOM 1636 C CA . LYS A 1 200 ? 33.770 -1.944 -4.596 1.00 90.06 200 LYS A CA 1
ATOM 1637 C C . LYS A 1 200 ? 32.656 -2.456 -5.513 1.00 90.06 200 LYS A C 1
ATOM 1639 O O . LYS A 1 200 ? 31.696 -1.731 -5.742 1.00 90.06 200 LYS A O 1
ATOM 1644 N N . ALA A 1 201 ? 32.761 -3.687 -6.010 1.00 86.69 201 ALA A N 1
ATOM 1645 C CA . ALA A 1 201 ? 31.713 -4.325 -6.805 1.00 86.69 201 ALA A CA 1
ATOM 1646 C C . ALA A 1 201 ? 30.464 -4.655 -5.968 1.00 86.69 201 ALA A C 1
ATOM 1648 O O . ALA A 1 201 ? 29.349 -4.603 -6.482 1.00 86.69 201 ALA A O 1
ATOM 1649 N N . LEU A 1 202 ? 30.647 -4.951 -4.676 1.00 84.00 202 LEU A N 1
ATOM 1650 C CA . LEU A 1 202 ? 29.564 -5.245 -3.736 1.00 84.00 202 LEU A CA 1
ATOM 1651 C C . LEU A 1 202 ? 28.942 -4.001 -3.085 1.00 84.00 202 LEU A C 1
ATOM 1653 O O . LEU A 1 202 ? 27.817 -4.087 -2.614 1.00 84.00 202 LEU A O 1
ATOM 1657 N N . SER A 1 203 ? 29.607 -2.842 -3.066 1.00 85.69 203 SER A N 1
ATOM 1658 C CA . SER A 1 203 ? 29.061 -1.639 -2.414 1.00 85.69 203 SER A CA 1
ATOM 1659 C C . SER A 1 203 ? 27.717 -1.125 -2.967 1.00 85.69 203 SER A C 1
ATOM 1661 O O . SER A 1 203 ? 26.938 -0.605 -2.167 1.00 85.69 203 SER A O 1
ATOM 1663 N N . PRO A 1 204 ? 27.376 -1.264 -4.270 1.00 82.44 204 PRO A N 1
ATOM 1664 C CA . PRO A 1 204 ? 26.029 -0.963 -4.757 1.00 82.44 204 PRO A CA 1
ATOM 1665 C C . PRO A 1 204 ? 25.049 -2.140 -4.602 1.00 82.44 204 PRO A C 1
ATOM 1667 O O . PRO A 1 204 ? 23.845 -1.973 -4.832 1.00 82.44 204 PRO A O 1
ATOM 1670 N N . ALA A 1 205 ? 25.530 -3.337 -4.247 1.00 76.06 205 ALA A N 1
ATOM 1671 C CA . ALA A 1 205 ? 24.678 -4.498 -4.045 1.00 76.06 205 ALA A CA 1
ATOM 1672 C C . ALA A 1 205 ? 23.882 -4.330 -2.742 1.00 76.06 205 ALA A C 1
ATOM 1674 O O . ALA A 1 205 ? 24.415 -3.973 -1.697 1.00 76.06 205 ALA A O 1
ATOM 1675 N N . HIS A 1 206 ? 22.575 -4.554 -2.820 1.00 70.38 206 HIS A N 1
ATOM 1676 C CA . HIS A 1 206 ? 21.685 -4.504 -1.662 1.00 70.38 206 HIS A CA 1
ATOM 1677 C C . HIS A 1 206 ? 21.629 -5.893 -1.010 1.00 70.38 206 HIS A C 1
ATOM 1679 O O . HIS A 1 206 ? 21.796 -6.881 -1.729 1.00 70.38 206 HIS A O 1
ATOM 1685 N N . ASP A 1 207 ? 21.310 -5.980 0.290 1.00 59.72 207 ASP A N 1
ATOM 1686 C CA . ASP A 1 207 ? 21.043 -7.226 1.042 1.00 59.72 207 ASP A CA 1
ATOM 1687 C C . ASP A 1 207 ? 19.806 -7.967 0.503 1.00 59.72 207 ASP A C 1
ATOM 1689 O O . ASP A 1 207 ? 18.748 -8.078 1.127 1.00 59.72 207 ASP A O 1
ATOM 1693 N N . THR A 1 208 ? 19.923 -8.459 -0.720 1.00 52.34 208 THR A N 1
ATOM 1694 C CA . THR A 1 208 ? 18.884 -9.179 -1.432 1.00 52.34 208 THR A CA 1
ATOM 1695 C C . THR A 1 208 ? 19.381 -10.602 -1.536 1.00 52.34 208 THR A C 1
ATOM 1697 O O . THR A 1 208 ? 20.161 -10.945 -2.419 1.00 52.34 208 THR A O 1
ATOM 1700 N N . SER A 1 209 ? 18.958 -11.439 -0.590 1.00 47.81 209 SER A N 1
ATOM 1701 C CA . SER A 1 209 ? 19.112 -12.879 -0.744 1.00 47.81 209 SER A CA 1
ATOM 1702 C C . SER A 1 209 ? 18.351 -13.284 -2.013 1.00 47.81 209 SER A C 1
ATOM 1704 O O . SER A 1 209 ? 17.157 -12.968 -2.114 1.00 47.81 209 SER A O 1
ATOM 1706 N N . PRO A 1 210 ? 18.990 -13.948 -2.994 1.00 48.34 210 PRO A N 1
ATOM 1707 C CA . PRO A 1 210 ? 18.240 -14.681 -3.993 1.00 48.34 210 PRO A CA 1
ATOM 1708 C C . PRO A 1 210 ? 17.478 -15.748 -3.206 1.00 48.34 210 PRO A C 1
ATOM 1710 O O . PRO A 1 210 ? 18.059 -16.721 -2.731 1.00 48.34 210 PRO A O 1
ATOM 1713 N N . GLY A 1 211 ? 16.187 -15.507 -2.962 1.00 44.12 211 GLY A N 1
ATOM 1714 C CA . GLY A 1 211 ? 15.320 -16.496 -2.329 1.00 44.12 211 GLY A CA 1
ATOM 1715 C C . GLY A 1 211 ? 15.400 -17.830 -3.084 1.00 44.12 211 GLY A C 1
ATOM 1716 O O . GLY A 1 211 ? 15.893 -17.851 -4.210 1.00 44.12 211 GLY A O 1
ATOM 1717 N N . PRO A 1 212 ? 14.927 -18.943 -2.500 1.00 39.41 212 PRO A N 1
ATOM 1718 C CA . PRO A 1 212 ? 15.071 -20.268 -3.096 1.00 39.41 212 PRO A CA 1
ATOM 1719 C C . PRO A 1 212 ? 14.554 -20.279 -4.540 1.00 39.41 212 PRO A C 1
ATOM 1721 O O . PRO A 1 212 ? 13.350 -20.239 -4.795 1.00 39.41 212 PRO A O 1
ATOM 1724 N N . VAL A 1 213 ? 15.500 -20.298 -5.475 1.00 38.25 213 VAL A N 1
ATOM 1725 C CA . VAL A 1 213 ? 15.302 -20.506 -6.903 1.00 38.25 213 VAL A CA 1
ATOM 1726 C C . VAL A 1 213 ? 15.323 -22.011 -7.123 1.00 38.25 213 VAL A C 1
ATOM 1728 O O . VAL A 1 213 ? 16.362 -22.594 -7.407 1.00 38.25 213 VAL A O 1
ATOM 1731 N N . GLU A 1 214 ? 14.168 -22.666 -7.009 1.00 42.41 214 GLU A N 1
ATOM 1732 C CA . GLU A 1 214 ? 13.966 -23.955 -7.686 1.00 42.41 214 GLU A CA 1
ATOM 1733 C C . GLU A 1 214 ? 13.674 -23.692 -9.166 1.00 42.41 214 GLU A C 1
ATOM 1735 O O . GLU A 1 214 ? 12.573 -23.866 -9.678 1.00 42.41 214 GLU A O 1
ATOM 1740 N N . SER A 1 215 ? 14.702 -23.200 -9.845 1.00 36.62 215 SER A N 1
ATOM 1741 C CA . SER A 1 215 ? 14.873 -23.294 -11.285 1.00 36.62 215 SER A CA 1
ATOM 1742 C C . SER A 1 215 ? 16.341 -22.998 -11.549 1.00 36.62 215 SER A C 1
ATOM 1744 O O . SER A 1 215 ? 16.735 -21.840 -11.700 1.00 36.62 215 SER A O 1
ATOM 1746 N N . HIS A 1 216 ? 17.167 -24.042 -11.587 1.00 38.41 216 HIS A N 1
ATOM 1747 C CA . HIS A 1 216 ? 18.440 -23.965 -12.289 1.00 38.41 216 HIS A CA 1
ATOM 1748 C C . HIS A 1 216 ? 18.144 -23.733 -13.777 1.00 38.41 216 HIS A C 1
ATOM 1750 O O . HIS A 1 216 ? 18.092 -24.656 -14.578 1.00 38.41 216 HIS A O 1
ATOM 1756 N N . ILE A 1 217 ? 17.927 -22.471 -14.133 1.00 33.22 217 ILE A N 1
ATOM 1757 C CA . ILE A 1 217 ? 18.424 -21.903 -15.375 1.00 33.22 217 ILE A CA 1
ATOM 1758 C C . ILE A 1 217 ? 19.304 -20.754 -14.911 1.00 33.22 217 ILE A C 1
ATOM 1760 O O . ILE A 1 217 ? 18.852 -19.633 -14.683 1.00 33.22 217 ILE A O 1
ATOM 1764 N N . THR A 1 218 ? 20.577 -21.062 -14.701 1.00 29.33 218 THR A N 1
ATOM 1765 C CA . THR A 1 218 ? 21.636 -20.061 -14.703 1.00 29.33 218 THR A CA 1
ATOM 1766 C C . THR A 1 218 ? 21.641 -19.407 -16.084 1.00 29.33 218 THR A C 1
ATOM 1768 O O . THR A 1 218 ? 22.387 -19.818 -16.967 1.00 29.33 218 THR A O 1
ATOM 1771 N N . CYS A 1 219 ? 20.795 -18.398 -16.298 1.00 30.58 219 CYS A N 1
ATOM 1772 C CA . CYS A 1 219 ? 21.027 -17.410 -17.344 1.00 30.58 219 CYS A CA 1
ATOM 1773 C C . CYS A 1 219 ? 22.187 -16.528 -16.875 1.00 30.58 219 CYS A C 1
ATOM 1775 O O . CYS A 1 219 ? 21.990 -15.407 -16.412 1.00 30.58 219 CYS A O 1
ATOM 1777 N N . PHE A 1 220 ? 23.407 -17.055 -16.985 1.00 26.06 220 PHE A N 1
ATOM 1778 C CA . PHE A 1 220 ? 24.530 -16.192 -17.305 1.00 26.06 220 PHE A CA 1
ATOM 1779 C C . PHE A 1 220 ? 24.264 -15.680 -18.718 1.00 26.06 220 PHE A C 1
ATOM 1781 O O . PHE A 1 220 ? 24.353 -16.426 -19.690 1.00 26.06 220 PHE A O 1
ATOM 1788 N N . VAL A 1 221 ? 23.851 -14.419 -18.814 1.00 29.47 221 VAL A N 1
ATOM 1789 C CA . VAL A 1 221 ? 24.015 -13.662 -20.050 1.00 29.47 221 VAL A CA 1
ATOM 1790 C C . VAL A 1 221 ? 25.521 -13.456 -20.197 1.00 29.47 221 VAL A C 1
ATOM 1792 O O . VAL A 1 221 ? 26.118 -12.731 -19.402 1.00 29.47 221 VAL A O 1
ATOM 1795 N N . ILE A 1 222 ? 26.120 -14.153 -21.161 1.00 34.97 222 ILE A N 1
ATOM 1796 C CA . ILE A 1 222 ? 27.329 -13.694 -21.851 1.00 34.97 222 ILE A CA 1
ATOM 1797 C C . ILE A 1 222 ? 26.854 -13.088 -23.166 1.00 34.97 222 ILE A C 1
ATOM 1799 O O . ILE A 1 222 ? 26.036 -13.756 -23.843 1.00 34.97 222 ILE A O 1
#

Secondary structure (DSSP, 8-state):
---PPP-------------------------TTSPPPP--------TT--HHHHHHHHHHHHHHHHHHHS--HHHHHHHHHHHHHHHHHHHHHHHHHHHHHHHT--TT--HHHHHHHHHHHHT-----PPPPP-BTTB---SHHHHHHHHHHHHHHHTSGGGS-HHHHHHHHHHHTS------SS--GGGSPPPHHHHHHHHTT--S---------------

Organism: Araneus ventricosus (NCBI:txid182803)